Protein 4N1I (pdb70)

Radius of gyration: 17.73 Å; Cα contacts (8 Å, |Δi|>4): 939; chains: 1; bounding box: 46×44×43 Å

Structure (mmCIF, N/CA/C/O backbone):
data_4N1I
#
_entry.id   4N1I
#
_cell.length_a   60.280
_cell.length_b   65.900
_cell.length_c   68.370
_cell.angle_alpha   90.00
_cell.angle_beta   90.00
_cell.angle_gamma   90.00
#
_symmetry.space_group_name_H-M   'P 21 21 21'
#
loop_
_entity.id
_entity.type
_entity.pdbx_description
1 polymer 'alpha-L-arabinofuranosidase UmAbf62A'
2 non-polymer 'CALCIUM ION'
3 non-polymer GLYCEROL
4 non-polymer 2-AMINO-2-HYDROXYMETHYL-PROPANE-1,3-DIOL
5 non-polymer 'PENTAETHYLENE GLYCOL'
6 water water
#
loop_
_atom_site.group_PDB
_atom_site.id
_atom_site.type_symbol
_atom_site.label_atom_id
_atom_site.label_alt_id
_atom_site.label_comp_id
_atom_site.label_asym_id
_atom_site.label_entity_id
_atom_site.label_seq_id
_atom_site.pdbx_PDB_ins_code
_atom_site.Cartn_x
_atom_site.Cartn_y
_atom_site.Cartn_z
_atom_site.occupancy
_atom_site.B_iso_or_equiv
_atom_site.auth_seq_id
_atom_site.auth_comp_id
_atom_site.auth_asym_id
_atom_site.auth_atom_id
_atom_site.pdbx_PDB_model_num
ATOM 1 N N . SER A 1 9 ? 5.814 25.764 0.435 1.00 23.46 9 SER A N 1
ATOM 2 C CA . SER A 1 9 ? 7.177 25.097 0.582 1.00 15.38 9 SER A CA 1
ATOM 3 C C . SER A 1 9 ? 8.231 26.114 0.288 1.00 15.33 9 SER A C 1
ATOM 4 O O . SER A 1 9 ? 8.211 26.927 -0.689 1.00 16.41 9 SER A O 1
ATOM 7 N N . CYS A 1 10 ? 9.320 26.027 1.052 1.00 12.02 10 CYS A N 1
ATOM 8 C CA . CYS A 1 10 ? 10.531 26.810 0.873 1.00 10.69 10 CYS A CA 1
ATOM 9 C C . CYS A 1 10 ? 11.595 26.087 0.058 1.00 8.30 10 CYS A C 1
ATOM 10 O O . CYS A 1 10 ? 12.746 26.499 0.032 1.00 10.13 10 CYS A O 1
ATOM 13 N N . ALA A 1 11 ? 11.260 24.966 -0.609 1.00 8.10 11 ALA A N 1
ATOM 14 C CA . ALA A 1 11 ? 12.248 24.272 -1.389 1.00 7.65 11 ALA A CA 1
ATOM 15 C C . ALA A 1 11 ? 12.991 25.198 -2.290 1.00 7.39 11 ALA A C 1
ATOM 16 O O . ALA A 1 11 ? 12.403 26.126 -2.876 1.00 9.86 11 ALA A O 1
ATOM 18 N N . LEU A 1 12 ? 14.287 24.978 -2.449 1.00 6.60 12 LEU A N 1
ATOM 19 C CA . LEU A 1 12 ? 15.086 25.769 -3.350 1.00 6.92 12 LEU A CA 1
ATOM 20 C C . LEU A 1 12 ? 14.494 25.655 -4.755 1.00 8.22 12 LEU A C 1
ATOM 21 O O . LEU A 1 12 ? 14.032 24.582 -5.190 1.00 10.23 12 LEU A O 1
ATOM 26 N N . PRO A 1 13 ? 14.462 26.767 -5.514 1.00 8.57 13 PRO A N 1
ATOM 27 C CA . PRO A 1 13 ? 13.736 26.825 -6.733 1.00 11.79 13 PRO A CA 1
ATOM 28 C C . PRO A 1 13 ? 14.448 26.211 -7.837 1.00 10.91 13 PRO A C 1
ATOM 29 O O . PRO A 1 13 ? 15.651 26.095 -7.824 1.00 11.18 13 PRO A O 1
ATOM 33 N N A THR A 1 14 ? 13.760 25.791 -8.896 0.50 10.54 14 THR A N 1
ATOM 34 N N B THR A 1 14 ? 13.726 25.891 -8.916 0.50 15.25 14 THR A N 1
ATOM 35 C CA A THR A 1 14 ? 14.471 25.463 -10.151 0.50 12.89 14 THR A CA 1
ATOM 36 C CA B THR A 1 14 ? 14.295 25.432 -10.206 0.50 13.34 14 THR A CA 1
ATOM 37 C C A THR A 1 14 ? 15.113 26.680 -10.832 0.50 10.32 14 THR A C 1
ATOM 38 C C B THR A 1 14 ? 14.975 26.592 -10.949 0.50 13.65 14 THR A C 1
ATOM 39 O O A THR A 1 14 ? 16.255 26.630 -11.276 0.50 13.33 14 THR A O 1
ATOM 40 O O B THR A 1 14 ? 16.061 26.456 -11.439 0.50 23.40 14 THR A O 1
ATOM 47 N N . THR A 1 15 ? 14.415 27.782 -10.863 1.00 10.64 15 THR A N 1
ATOM 48 C CA . THR A 1 15 ? 14.927 28.973 -11.532 1.00 9.38 15 THR A CA 1
ATOM 49 C C . THR A 1 15 ? 15.020 30.023 -10.425 1.00 7.22 15 THR A C 1
ATOM 50 O O . THR A 1 15 ? 13.984 30.341 -9.771 1.00 9.39 15 THR A O 1
ATOM 54 N N . TYR A 1 16 ? 16.192 30.565 -10.237 1.00 6.15 16 TYR A N 1
ATOM 55 C CA . TYR A 1 16 ? 16.398 31.598 -9.247 1.00 5.44 16 TYR A CA 1
ATOM 56 C C . TYR A 1 16 ? 16.079 32.975 -9.808 1.00 5.74 16 TYR A C 1
ATOM 57 O O . TYR A 1 16 ? 16.468 33.301 -10.916 1.00 6.38 16 TYR A O 1
ATOM 66 N N . ARG A 1 17 ? 15.447 33.808 -8.959 1.00 5.64 17 ARG A N 1
ATOM 67 C CA . ARG A 1 17 ? 15.232 35.230 -9.262 1.00 6.21 17 ARG A CA 1
ATOM 68 C C . ARG A 1 17 ? 15.423 35.960 -7.945 1.00 5.05 17 ARG A C 1
ATOM 69 O O . ARG A 1 17 ? 14.904 35.513 -6.928 1.00 5.75 17 ARG A O 1
ATOM 77 N N . TRP A 1 18 ? 16.149 37.085 -8.013 1.00 4.46 18 TRP A N 1
ATOM 78 C CA . TRP A 1 18 ? 16.477 37.860 -6.832 1.00 4.50 18 TRP A CA 1
ATOM 79 C C . TRP A 1 18 ? 16.090 39.331 -7.072 1.00 4.45 18 TRP A C 1
ATOM 80 O O . TRP A 1 18 ? 15.963 39.782 -8.192 1.00 5.51 18 TRP A O 1
ATOM 91 N N . THR A 1 19 ? 15.996 40.064 -5.961 1.00 4.38 19 THR A N 1
ATOM 92 C CA . THR A 1 19 ? 16.141 41.504 -5.962 1.00 5.20 19 THR A CA 1
ATOM 93 C C . THR A 1 19 ? 17.424 41.817 -5.197 1.00 4.50 19 THR A C 1
ATOM 94 O O . THR A 1 19 ? 17.903 41.014 -4.389 1.00 4.94 19 THR A O 1
ATOM 98 N N . SER A 1 20 ? 17.968 43.028 -5.445 1.00 4.80 20 SER A N 1
ATOM 99 C CA . SER A 1 20 ? 19.231 43.422 -4.853 1.00 4.63 20 SER A CA 1
ATOM 100 C C . SER A 1 20 ? 19.120 44.756 -4.139 1.00 4.54 20 SER A C 1
ATOM 101 O O . SER A 1 20 ? 18.479 45.677 -4.629 1.00 5.68 20 SER A O 1
ATOM 104 N N . SER A 1 21 ? 19.917 44.886 -3.068 1.00 4.32 21 SER A N 1
ATOM 105 C CA . SER A 1 21 ? 20.234 46.191 -2.537 1.00 4.29 21 SER A CA 1
ATOM 106 C C . SER A 1 21 ? 21.188 46.959 -3.462 1.00 4.35 21 SER A C 1
ATOM 107 O O . SER A 1 21 ? 21.850 46.388 -4.324 1.00 4.59 21 SER A O 1
ATOM 110 N N . ALA A 1 22 ? 21.281 48.243 -3.173 1.00 4.67 22 ALA A N 1
ATOM 111 C CA . ALA A 1 22 ? 22.373 49.087 -3.596 1.00 4.86 22 ALA A CA 1
ATOM 112 C C . ALA A 1 22 ? 23.646 48.656 -2.849 1.00 4.33 22 ALA A C 1
ATOM 113 O O . ALA A 1 22 ? 23.612 47.863 -1.906 1.00 4.82 22 ALA A O 1
ATOM 115 N N . PRO A 1 23 ? 24.811 49.213 -3.216 1.00 4.70 23 PRO A N 1
ATOM 116 C CA . PRO A 1 23 ? 26.009 48.956 -2.433 1.00 4.69 23 PRO A CA 1
ATOM 117 C C . PRO A 1 23 ? 25.779 49.274 -0.975 1.00 4.23 23 PRO A C 1
ATOM 118 O O . PRO A 1 23 ? 25.198 50.341 -0.636 1.00 5.24 23 PRO A O 1
ATOM 122 N N . LEU A 1 24 ? 26.191 48.405 -0.086 1.00 4.12 24 LEU A N 1
ATOM 123 C CA . LEU A 1 24 ? 25.875 48.511 1.309 1.00 4.39 24 LEU A CA 1
ATOM 124 C C . LEU A 1 24 ? 26.886 49.275 2.152 1.00 4.75 24 LEU A C 1
ATOM 125 O O . LEU A 1 24 ? 26.601 49.653 3.267 1.00 5.31 24 LEU A O 1
ATOM 130 N N . ALA A 1 25 ? 28.090 49.455 1.632 1.00 4.51 25 ALA A N 1
ATOM 131 C CA . ALA A 1 25 ? 29.121 50.232 2.312 1.00 5.00 25 ALA A CA 1
ATOM 132 C C . ALA A 1 25 ? 30.173 50.586 1.291 1.00 4.38 25 ALA A C 1
ATOM 133 O O . ALA A 1 25 ? 30.388 49.915 0.332 1.00 5.76 25 ALA A O 1
ATOM 135 N N . GLN A 1 26 ? 30.848 51.677 1.604 1.00 5.53 26 GLN A N 1
ATOM 136 C CA . GLN A 1 26 ? 32.039 52.148 0.905 1.00 5.69 26 GLN A CA 1
ATOM 137 C C . GLN A 1 26 ? 33.242 51.859 1.800 1.00 5.68 26 GLN A C 1
ATOM 138 O O . GLN A 1 26 ? 33.182 52.009 3.010 1.00 6.55 26 GLN A O 1
ATOM 144 N N A PRO A 1 27 ? 34.391 51.499 1.221 0.50 6.19 27 PRO A N 1
ATOM 145 N N B PRO A 1 27 ? 34.393 51.491 1.223 0.50 6.41 27 PRO A N 1
ATOM 146 C CA A PRO A 1 27 ? 35.605 51.346 2.053 0.50 6.72 27 PRO A CA 1
ATOM 147 C CA B PRO A 1 27 ? 35.590 51.317 2.059 0.50 6.81 27 PRO A CA 1
ATOM 148 C C A PRO A 1 27 ? 35.970 52.659 2.716 0.50 6.22 27 PRO A C 1
ATOM 149 C C B PRO A 1 27 ? 35.980 52.648 2.709 0.50 6.20 27 PRO A C 1
ATOM 150 O O A PRO A 1 27 ? 35.870 53.720 2.119 0.50 7.52 27 PRO A O 1
ATOM 151 O O B PRO A 1 27 ? 35.879 53.709 2.107 0.50 7.60 27 PRO A O 1
ATOM 158 N N . LYS A 1 28 ? 36.449 52.568 3.944 1.00 6.65 28 LYS A N 1
ATOM 159 C CA . LYS A 1 28 ? 36.942 53.768 4.640 1.00 6.48 28 LYS A CA 1
ATOM 160 C C . LYS A 1 28 ? 38.186 54.303 3.918 1.00 6.41 28 LYS A C 1
ATOM 161 O O . LYS A 1 28 ? 38.822 53.644 3.109 1.00 6.02 28 LYS A O 1
ATOM 167 N N A ASP A 1 29 ? 38.499 55.552 4.237 0.50 6.93 29 ASP A N 1
ATOM 168 N N B ASP A 1 29 ? 38.506 55.567 4.251 0.50 6.87 29 ASP A N 1
ATOM 169 C CA A ASP A 1 29 ? 39.613 56.194 3.556 0.50 8.24 29 ASP A CA 1
ATOM 170 C CA B ASP A 1 29 ? 39.703 56.268 3.713 0.50 7.74 29 ASP A CA 1
ATOM 171 C C A ASP A 1 29 ? 40.862 55.355 3.775 0.50 6.83 29 ASP A C 1
ATOM 172 C C B ASP A 1 29 ? 40.877 55.351 3.797 0.50 6.60 29 ASP A C 1
ATOM 173 O O A ASP A 1 29 ? 41.170 54.869 4.853 0.50 7.40 29 ASP A O 1
ATOM 174 O O B ASP A 1 29 ? 41.179 54.837 4.848 0.50 7.33 29 ASP A O 1
ATOM 183 N N . GLY A 1 30 ? 41.583 55.219 2.673 1.00 6.99 30 GLY A N 1
ATOM 184 C CA . GLY A 1 30 ? 42.768 54.428 2.567 1.00 7.18 30 GLY A CA 1
ATOM 185 C C . GLY A 1 30 ? 42.592 53.036 2.011 1.00 5.60 30 GLY A C 1
ATOM 186 O O . GLY A 1 30 ? 43.560 52.376 1.682 1.00 6.67 30 GLY A O 1
ATOM 187 N N . TRP A 1 31 ? 41.323 52.581 1.915 1.00 5.33 31 TRP A N 1
ATOM 188 C CA . TRP A 1 31 ? 41.008 51.292 1.362 1.00 5.63 31 TRP A CA 1
ATOM 189 C C . TRP A 1 31 ? 40.291 51.451 0.027 1.00 5.14 31 TRP A C 1
ATOM 190 O O . TRP A 1 31 ? 39.538 52.404 -0.150 1.00 7.40 31 TRP A O 1
ATOM 201 N N A VAL A 1 32 ? 40.456 50.477 -0.865 0.50 4.63 32 VAL A N 1
ATOM 202 N N B VAL A 1 32 ? 40.542 50.491 -0.857 0.50 5.17 32 VAL A N 1
ATOM 203 C CA A VAL A 1 32 ? 39.806 50.532 -2.213 0.50 5.05 32 VAL A CA 1
ATOM 204 C CA B VAL A 1 32 ? 40.015 50.480 -2.215 0.50 5.59 32 VAL A CA 1
ATOM 205 C C A VAL A 1 32 ? 38.647 49.585 -2.337 0.50 4.25 32 VAL A C 1
ATOM 206 C C B VAL A 1 32 ? 38.751 49.575 -2.344 0.50 4.68 32 VAL A C 1
ATOM 207 O O A VAL A 1 32 ? 37.770 49.833 -3.181 0.50 4.96 32 VAL A O 1
ATOM 208 O O B VAL A 1 32 ? 37.910 49.842 -3.199 0.50 5.54 32 VAL A O 1
ATOM 215 N N . SER A 1 33 ? 38.642 48.505 -1.562 1.00 4.53 33 SER A N 1
ATOM 216 C CA . SER A 1 33 ? 37.584 47.519 -1.721 1.00 4.21 33 SER A CA 1
ATOM 217 C C . SER A 1 33 ? 37.315 46.782 -0.448 1.00 3.94 33 SER A C 1
ATOM 218 O O . SER A 1 33 ? 38.195 46.702 0.451 1.00 4.50 33 SER A O 1
ATOM 221 N N . LEU A 1 34 ? 36.124 46.216 -0.353 1.00 3.67 34 LEU A N 1
ATOM 222 C CA . LEU A 1 34 ? 35.642 45.330 0.698 1.00 3.54 34 LEU A CA 1
ATOM 223 C C . LEU A 1 34 ? 35.162 44.056 -0.063 1.00 3.45 34 LEU A C 1
ATOM 224 O O . LEU A 1 34 ? 34.393 44.190 -1.030 1.00 3.92 34 LEU A O 1
ATOM 229 N N . LYS A 1 35 ? 35.601 42.874 0.397 1.00 3.47 35 LYS A N 1
ATOM 230 C CA . LYS A 1 35 ? 35.517 41.676 -0.415 1.00 3.19 35 LYS A CA 1
ATOM 231 C C . LYS A 1 35 ? 35.273 40.440 0.406 1.00 3.02 35 LYS A C 1
ATOM 232 O O . LYS A 1 35 ? 35.574 40.352 1.599 1.00 3.26 35 LYS A O 1
ATOM 238 N N . ASP A 1 36 ? 34.831 39.359 -0.284 1.00 2.88 36 ASP A N 1
ATOM 239 C CA . ASP A 1 36 ? 35.032 38.005 0.230 1.00 2.83 36 ASP A CA 1
ATOM 240 C C . ASP A 1 36 ? 34.332 37.783 1.564 1.00 2.81 36 ASP A C 1
ATOM 241 O O . ASP A 1 36 ? 34.838 37.092 2.460 1.00 3.34 36 ASP A O 1
ATOM 246 N N . PHE A 1 37 ? 33.094 38.309 1.690 1.00 2.83 37 PHE A N 1
ATOM 247 C CA . PHE A 1 37 ? 32.467 38.404 2.984 1.00 2.97 37 PHE A CA 1
ATOM 248 C C . PHE A 1 37 ? 32.166 37.062 3.625 1.00 2.74 37 PHE A C 1
ATOM 249 O O . PHE A 1 37 ? 31.803 36.084 2.927 1.00 2.98 37 PHE A O 1
ATOM 257 N N . THR A 1 38 ? 32.206 37.035 4.934 1.00 2.70 38 THR A N 1
ATOM 258 C CA . THR A 1 38 ? 31.647 35.948 5.771 1.00 2.64 38 THR A CA 1
ATOM 259 C C . THR A 1 38 ? 30.790 36.594 6.823 1.00 2.62 38 THR A C 1
ATOM 260 O O . THR A 1 38 ? 31.195 37.582 7.458 1.00 3.97 38 THR A O 1
ATOM 264 N N . HIS A 1 39 ? 29.573 36.087 7.026 1.00 2.90 39 HIS A N 1
ATOM 265 C CA . HIS A 1 39 ? 28.616 36.684 7.944 1.00 3.02 39 HIS A CA 1
ATOM 266 C C . HIS A 1 39 ? 28.123 35.652 8.940 1.00 2.93 39 HIS A C 1
ATOM 267 O O . HIS A 1 39 ? 27.818 34.513 8.582 1.00 3.11 39 HIS A O 1
ATOM 274 N N . VAL A 1 40 ? 27.949 36.090 10.187 1.00 3.46 40 VAL A N 1
ATOM 275 C CA . VAL A 1 40 ? 27.189 35.302 11.149 1.00 3.71 40 VAL A CA 1
ATOM 276 C C . VAL A 1 40 ? 26.201 36.233 11.856 1.00 3.97 40 VAL A C 1
ATOM 277 O O . VAL A 1 40 ? 26.503 37.386 12.137 1.00 4.11 40 VAL A O 1
ATOM 281 N N . PRO A 1 41 ? 25.057 35.672 12.261 1.00 4.61 41 PRO A N 1
ATOM 282 C CA . PRO A 1 41 ? 24.203 36.380 13.229 1.00 4.91 41 PRO A CA 1
ATOM 283 C C . PRO A 1 41 ? 24.877 36.304 14.580 1.00 5.22 41 PRO A C 1
ATOM 284 O O . PRO A 1 41 ? 25.375 35.243 14.991 1.00 7.49 41 PRO A O 1
ATOM 288 N N . TYR A 1 42 ? 24.882 37.390 15.315 1.00 5.56 42 TYR A N 1
ATOM 289 C CA . TYR A 1 42 ? 25.542 37.482 16.601 1.00 5.81 42 TYR A CA 1
ATOM 290 C C . TYR A 1 42 ? 24.733 38.405 17.509 1.00 7.10 42 TYR A C 1
ATOM 291 O O . TYR A 1 42 ? 24.667 39.589 17.295 1.00 7.01 42 TYR A O 1
ATOM 300 N N . ASN A 1 43 ? 24.129 37.834 18.564 1.00 8.37 43 ASN A N 1
ATOM 301 C CA . ASN A 1 43 ? 23.368 38.678 19.585 1.00 9.59 4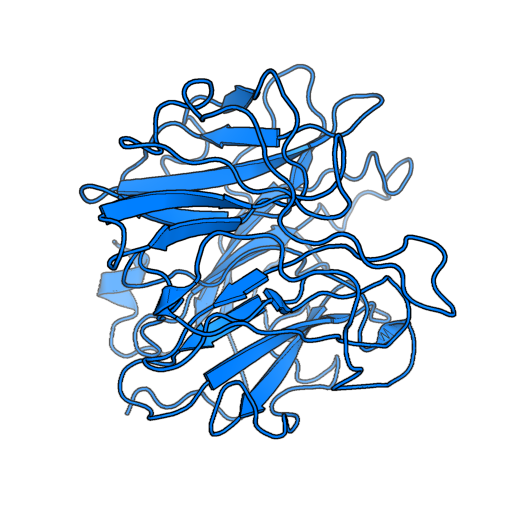3 ASN A CA 1
ATOM 302 C C . ASN A 1 43 ? 22.367 39.636 18.885 1.00 9.60 43 ASN A C 1
ATOM 303 O O . ASN A 1 43 ? 22.311 40.827 19.180 1.00 10.61 43 ASN A O 1
ATOM 308 N N . GLY A 1 44 ? 21.700 39.050 17.896 1.00 8.89 44 GLY A N 1
ATOM 309 C CA . GLY A 1 44 ? 20.642 39.813 17.163 1.00 8.85 44 GLY A CA 1
ATOM 310 C C . GLY A 1 44 ? 21.132 40.735 16.081 1.00 7.78 44 GLY A C 1
ATOM 311 O O . GLY A 1 44 ? 20.337 41.463 15.482 1.00 10.42 44 GLY A O 1
ATOM 312 N N . GLN A 1 45 ? 22.433 40.725 15.831 1.00 5.80 45 GLN A N 1
ATOM 313 C CA . GLN A 1 45 ? 23.085 41.656 14.937 1.00 5.24 45 GLN A CA 1
ATOM 314 C C . GLN A 1 45 ? 23.787 40.897 13.812 1.00 4.36 45 GLN A C 1
ATOM 315 O O . GLN A 1 45 ? 23.993 39.719 13.861 1.00 8.27 45 GLN A O 1
ATOM 321 N N . HIS A 1 46 ? 24.168 41.634 12.786 1.00 4.26 46 HIS A N 1
ATOM 322 C CA . HIS A 1 46 ? 25.010 41.138 11.687 1.00 3.78 46 HIS A CA 1
ATOM 323 C C . HIS A 1 46 ? 26.473 41.332 12.056 1.00 3.71 46 HIS A C 1
ATOM 324 O O . HIS A 1 46 ? 26.889 42.472 12.329 1.00 4.56 46 HIS A O 1
ATOM 331 N N . LEU A 1 47 ? 27.246 40.241 12.058 1.00 3.74 47 LEU A N 1
ATOM 332 C CA . LEU A 1 47 ? 28.688 40.281 12.245 1.00 3.57 47 LEU A CA 1
ATOM 333 C C . LEU A 1 47 ? 29.350 39.832 10.927 1.00 3.16 47 LEU A C 1
ATOM 334 O O . LEU A 1 47 ? 29.204 38.678 10.526 1.00 4.05 47 LEU A O 1
ATOM 339 N N . VAL A 1 48 ? 30.052 40.758 10.305 1.00 3.37 48 VAL A N 1
ATOM 340 C CA . VAL A 1 48 ? 30.659 40.528 8.989 1.00 3.15 48 VAL A CA 1
ATOM 341 C C . VAL A 1 48 ? 32.166 40.729 9.082 1.00 2.94 48 VAL A C 1
ATOM 342 O O . VAL A 1 48 ? 32.635 41.817 9.475 1.00 3.87 48 VAL A O 1
ATOM 346 N N . TYR A 1 49 ? 32.905 39.708 8.677 1.00 3.22 49 TYR A N 1
ATOM 347 C CA . TYR A 1 49 ? 34.345 39.807 8.418 1.00 3.41 49 TYR A CA 1
ATOM 348 C C . TYR A 1 49 ? 34.527 39.789 6.886 1.00 3.09 49 TYR A C 1
ATOM 349 O O . TYR A 1 49 ? 33.692 39.256 6.134 1.00 3.40 49 TYR A O 1
ATOM 358 N N . ALA A 1 50 ? 35.642 40.320 6.432 1.00 3.45 50 ALA A N 1
ATOM 359 C CA . ALA A 1 50 ? 35.875 40.464 4.996 1.00 3.27 50 ALA A CA 1
ATOM 360 C C . ALA A 1 50 ? 37.353 40.580 4.713 1.00 3.42 50 ALA A C 1
ATOM 361 O O . ALA A 1 50 ? 38.129 40.996 5.568 1.00 4.38 50 ALA A O 1
ATOM 363 N N . SER A 1 51 ? 37.730 40.270 3.467 1.00 3.39 51 SER A N 1
ATOM 364 C CA . SER A 1 51 ? 38.966 40.797 2.952 1.00 3.51 51 SER A CA 1
ATOM 365 C C . SER A 1 51 ? 38.785 42.295 2.669 1.00 3.35 51 SER A C 1
ATOM 366 O O . SER A 1 51 ? 37.694 42.772 2.405 1.00 3.96 51 SER A O 1
ATOM 369 N N . TYR A 1 52 ? 39.906 43.017 2.654 1.00 4.32 52 TYR A N 1
ATOM 370 C CA . TYR A 1 52 ? 39.917 44.341 2.032 1.00 3.83 52 TYR A CA 1
ATOM 371 C C . TYR A 1 52 ? 41.136 44.435 1.171 1.00 4.10 52 TYR A C 1
ATOM 372 O O . TYR A 1 52 ? 42.095 43.650 1.303 1.00 4.61 52 TYR A O 1
ATOM 381 N N . HIS A 1 53 ? 41.161 45.396 0.268 1.00 4.51 53 HIS A N 1
ATOM 382 C CA . HIS A 1 53 ? 42.383 45.744 -0.446 1.00 4.71 53 HIS A CA 1
ATOM 383 C C . HIS A 1 53 ? 42.595 47.245 -0.264 1.00 4.53 53 HIS A C 1
ATOM 384 O O . HIS A 1 53 ? 41.654 48.024 -0.304 1.00 5.13 53 HIS A O 1
ATOM 391 N N . ASP A 1 54 ? 43.846 47.628 -0.058 1.00 5.09 54 ASP A N 1
ATOM 392 C CA . ASP A 1 54 ? 44.212 49.049 -0.014 1.00 5.73 54 ASP A CA 1
ATOM 393 C C . ASP A 1 54 ? 44.858 49.416 -1.349 1.00 6.34 54 ASP A C 1
ATOM 394 O O . ASP A 1 54 ? 44.455 48.864 -2.357 1.00 7.50 54 ASP A O 1
ATOM 399 N N . SER A 1 55 ? 45.773 50.369 -1.413 1.00 6.80 55 SER A N 1
ATOM 400 C CA A SER A 1 55 ? 46.402 50.705 -2.694 0.50 8.19 55 SER A CA 1
ATOM 401 C CA B SER A 1 55 ? 46.348 50.623 -2.738 0.50 7.58 55 SER A CA 1
ATOM 402 C C . SER A 1 55 ? 47.312 49.568 -3.174 1.00 7.68 55 SER A C 1
ATOM 403 O O . SER A 1 55 ? 47.619 49.511 -4.375 1.00 9.56 55 SER A O 1
ATOM 408 N N . THR A 1 56 ? 47.805 48.722 -2.276 1.00 5.90 56 THR A N 1
ATOM 409 C CA . THR A 1 56 ? 48.884 47.804 -2.642 1.00 6.51 56 THR A CA 1
ATOM 410 C C . THR A 1 56 ? 48.731 46.375 -2.152 1.00 6.51 56 THR A C 1
ATOM 411 O O . THR A 1 56 ? 49.471 45.510 -2.675 1.00 7.84 56 THR A O 1
ATOM 415 N N A LYS A 1 57 ? 47.865 46.060 -1.212 0.50 6.11 57 LYS A N 1
ATOM 416 N N B LYS A 1 57 ? 47.865 46.061 -1.212 0.50 6.13 57 LYS A N 1
ATOM 417 C CA A LYS A 1 57 ? 47.842 44.728 -0.637 0.50 6.86 57 LYS A CA 1
ATOM 418 C CA B LYS A 1 57 ? 47.834 44.729 -0.642 0.50 6.92 57 LYS A CA 1
ATOM 419 C C A LYS A 1 57 ? 46.438 44.378 -0.171 0.50 5.25 57 LYS A C 1
ATOM 420 C C B LYS A 1 57 ? 46.435 44.354 -0.176 0.50 5.18 57 LYS A C 1
ATOM 421 O O A LYS A 1 57 ? 45.577 45.209 0.059 0.50 5.44 57 LYS A O 1
ATOM 422 O O B LYS A 1 57 ? 45.576 45.207 0.061 0.50 5.44 57 LYS A O 1
ATOM 433 N N A TYR A 1 58 ? 46.269 43.121 0.098 0.50 5.39 58 TYR A N 1
ATOM 434 N N B TYR A 1 58 ? 46.259 43.010 -0.009 0.50 4.46 58 TYR A N 1
ATOM 435 C CA A TYR A 1 58 ? 45.058 42.640 0.805 0.50 5.48 58 TYR A CA 1
ATOM 436 C CA B TYR A 1 58 ? 45.120 42.442 0.703 0.50 4.19 58 TYR A CA 1
ATOM 437 C C A TYR A 1 58 ? 45.298 42.591 2.293 0.50 5.85 58 TYR A C 1
ATOM 438 C C B TYR A 1 58 ? 45.347 42.428 2.221 0.50 5.18 58 TYR A C 1
ATOM 439 O O A TYR A 1 58 ? 46.362 42.355 2.780 0.50 9.18 58 TYR A O 1
ATOM 440 O O B TYR A 1 58 ? 46.480 42.181 2.690 0.50 7.91 58 TYR A O 1
ATOM 457 N N . GLY A 1 59 ? 44.262 42.698 2.973 1.00 4.69 59 GLY A N 1
ATOM 458 C CA . GLY A 1 59 ? 44.194 42.418 4.420 1.00 4.77 59 GLY A CA 1
ATOM 459 C C . GLY A 1 59 ? 42.828 41.874 4.739 1.00 4.23 59 GLY A C 1
ATOM 460 O O . GLY A 1 59 ? 42.067 41.478 3.829 1.00 4.34 59 GLY A O 1
ATOM 461 N N . SER A 1 60 ? 42.503 41.846 6.030 1.00 4.29 60 SER A N 1
ATOM 462 C CA . SER A 1 60 ? 41.150 41.499 6.448 1.00 4.18 60 SER A CA 1
ATOM 463 C C . SER A 1 60 ? 40.689 42.469 7.530 1.00 3.97 60 SER A C 1
ATOM 464 O O . SER A 1 60 ? 41.468 43.211 8.140 1.00 4.65 60 SER A O 1
ATOM 467 N N . MET A 1 61 ? 39.378 42.458 7.741 1.00 3.88 61 MET A N 1
ATOM 468 C CA . MET A 1 61 ? 38.702 43.444 8.570 1.00 3.65 61 MET A CA 1
ATOM 469 C C . MET A 1 61 ? 37.390 42.866 9.081 1.00 3.68 61 MET A C 1
ATOM 470 O O . MET A 1 61 ? 36.918 41.828 8.596 1.00 3.60 61 MET A O 1
ATOM 475 N N . ALA A 1 62 ? 36.808 43.547 10.042 1.00 3.96 62 ALA A N 1
ATOM 476 C CA . ALA A 1 62 ? 35.398 43.348 10.386 1.00 4.13 62 ALA A CA 1
ATOM 477 C C . ALA A 1 62 ? 34.696 44.669 10.505 1.00 4.00 62 ALA A C 1
ATOM 478 O O . ALA A 1 62 ? 35.305 45.727 10.781 1.00 5.03 62 ALA A O 1
ATOM 480 N N . PHE A 1 63 ? 33.381 44.625 10.356 1.00 3.92 63 PHE A N 1
ATOM 481 C CA . PHE A 1 63 ? 32.486 45.734 10.598 1.00 4.58 63 PHE A CA 1
ATOM 482 C C . PHE A 1 63 ? 31.982 45.633 12.029 1.00 4.61 63 PHE A C 1
ATOM 483 O O . PHE A 1 63 ? 31.735 44.538 12.552 1.00 5.73 63 PHE A O 1
ATOM 491 N N . SER A 1 64 ? 31.742 46.768 12.697 1.00 4.83 64 SER A N 1
ATOM 492 C CA . SER A 1 64 ? 31.086 46.728 13.990 1.00 4.73 64 SER A CA 1
ATOM 493 C C . SER A 1 64 ? 29.749 46.021 13.859 1.00 4.82 64 SER A C 1
ATOM 494 O O . SER A 1 64 ? 29.054 46.153 12.836 1.00 5.76 64 SER A O 1
ATOM 497 N N . PRO A 1 65 ? 29.320 45.266 14.861 1.00 4.53 65 PRO A N 1
ATOM 498 C CA . PRO A 1 65 ? 28.016 44.643 14.742 1.00 5.48 65 PRO A CA 1
ATOM 499 C C . PRO A 1 65 ? 26.920 45.632 14.468 1.00 5.26 65 PRO A C 1
ATOM 500 O O . PRO A 1 65 ? 26.893 46.735 15.050 1.00 6.94 65 PRO A O 1
ATOM 504 N N . PHE A 1 66 ? 26.002 45.272 13.564 1.00 4.58 66 PHE A N 1
ATOM 505 C CA . PHE A 1 66 ? 24.973 46.203 13.126 1.00 4.76 66 PHE A CA 1
ATOM 506 C C . PHE A 1 66 ? 23.657 45.499 13.015 1.00 4.31 66 PHE A C 1
ATOM 507 O O . PHE A 1 66 ? 23.579 44.372 12.518 1.00 4.97 66 PHE A O 1
ATOM 515 N N A LYS A 1 67 ? 22.555 46.136 13.432 0.50 5.12 67 LYS A N 1
ATOM 516 N N B LYS A 1 67 ? 22.558 46.142 13.439 0.50 5.07 67 LYS A N 1
ATOM 517 C CA A LYS A 1 67 ? 21.268 45.457 13.436 0.50 5.15 67 LYS A CA 1
ATOM 518 C CA B LYS A 1 67 ? 21.280 45.438 13.431 0.50 4.94 67 LYS A CA 1
ATOM 519 C C A LYS A 1 67 ? 20.668 45.302 12.059 0.50 4.77 67 LYS A C 1
ATOM 520 C C B LYS A 1 67 ? 20.671 45.295 12.056 0.50 4.74 67 LYS A C 1
ATOM 521 O O A LYS A 1 67 ? 20.144 44.235 11.720 0.50 6.26 67 LYS A O 1
ATOM 522 O O B LYS A 1 67 ? 20.134 44.226 11.719 0.50 6.16 67 LYS A O 1
ATOM 533 N N . HIS A 1 68 ? 20.686 46.362 11.270 1.00 5.30 68 HIS A N 1
ATOM 534 C CA . HIS A 1 68 ? 19.983 46.397 10.002 1.00 6.24 68 HIS A CA 1
ATOM 535 C C . HIS A 1 68 ? 20.949 46.621 8.863 1.00 6.36 68 HIS A C 1
ATOM 536 O O . HIS A 1 68 ? 21.952 47.298 9.007 1.00 7.00 68 HIS A O 1
ATOM 543 N N . TRP A 1 69 ? 20.650 46.090 7.686 1.00 5.95 69 TRP A N 1
ATOM 544 C CA . TRP A 1 69 ? 21.522 46.248 6.555 1.00 5.84 69 TRP A CA 1
ATOM 545 C C . TRP A 1 69 ? 21.756 47.700 6.198 1.00 5.54 69 TRP A C 1
ATOM 546 O O . TRP A 1 69 ? 22.827 48.043 5.732 1.00 6.39 69 TRP A O 1
ATOM 557 N N . ALA A 1 70 ? 20.788 48.569 6.412 1.00 6.22 70 ALA A N 1
ATOM 558 C CA . ALA A 1 70 ? 20.969 50.007 6.198 1.00 8.11 70 ALA A CA 1
ATOM 559 C C . ALA A 1 70 ? 22.122 50.602 7.003 1.00 7.83 70 ALA A C 1
ATOM 560 O O . ALA A 1 70 ? 22.667 51.638 6.625 1.00 12.30 70 ALA A O 1
ATOM 562 N N . ASP A 1 71 ? 22.451 49.977 8.127 1.00 7.25 71 ASP A N 1
ATOM 563 C CA A ASP A 1 71 ? 23.428 50.309 9.167 0.50 5.83 71 ASP A CA 1
ATOM 564 C CA B ASP A 1 71 ? 23.540 50.664 8.815 0.50 8.41 71 ASP A CA 1
ATOM 565 C C . ASP A 1 71 ? 24.863 49.991 8.647 1.00 5.92 71 ASP A C 1
ATOM 566 O O . ASP A 1 71 ? 25.838 50.464 9.243 1.00 5.87 71 ASP A O 1
ATOM 575 N N . MET A 1 72 ? 24.985 49.083 7.695 1.00 5.45 72 MET A N 1
ATOM 576 C CA . MET A 1 72 ? 26.298 48.636 7.305 1.00 4.80 72 MET A CA 1
ATOM 577 C C . MET A 1 72 ? 27.135 49.782 6.777 1.00 4.61 72 MET A C 1
ATOM 578 O O . MET A 1 72 ? 28.381 49.789 6.976 1.00 5.73 72 MET A O 1
ATOM 583 N N . ALA A 1 73 ? 26.513 50.786 6.170 1.00 5.37 73 ALA A N 1
ATOM 584 C CA . ALA A 1 73 ? 27.284 51.840 5.515 1.00 6.60 73 ALA A CA 1
ATOM 585 C C . ALA A 1 73 ? 28.019 52.712 6.500 1.00 5.48 73 ALA A C 1
ATOM 586 O O . ALA A 1 73 ? 28.999 53.354 6.123 1.00 8.24 73 ALA A O 1
ATOM 588 N N . THR A 1 74 ? 27.565 52.764 7.767 1.00 4.81 74 THR A N 1
ATOM 589 C CA . THR A 1 74 ? 28.215 53.588 8.761 1.00 5.55 74 THR A CA 1
ATOM 590 C C . THR A 1 74 ? 28.882 52.738 9.840 1.00 5.23 74 THR A C 1
ATOM 591 O O . THR A 1 74 ? 29.538 53.303 10.749 1.00 6.07 74 THR A O 1
ATOM 595 N N . ALA A 1 75 ? 28.773 51.416 9.810 1.00 5.17 75 ALA A N 1
ATOM 596 C CA . ALA A 1 75 ? 29.460 50.546 10.799 1.00 5.49 75 ALA A CA 1
ATOM 597 C C . ALA A 1 75 ? 30.952 50.811 10.732 1.00 6.03 75 ALA A C 1
ATOM 598 O O . ALA A 1 75 ? 31.534 51.094 9.653 1.00 8.44 75 ALA A O 1
ATOM 600 N N A THR A 1 76 ? 31.607 50.756 11.876 0.50 5.61 76 THR A N 1
ATOM 601 N N B THR A 1 76 ? 31.617 50.770 11.880 0.50 5.86 76 THR A N 1
ATOM 602 C CA A THR A 1 76 ? 33.007 50.993 11.906 0.50 5.92 76 THR A CA 1
ATOM 603 C CA B THR A 1 76 ? 33.031 51.014 11.892 0.50 6.76 76 THR A CA 1
ATOM 604 C C A THR A 1 76 ? 33.786 49.847 11.241 0.50 5.48 76 THR A C 1
ATOM 605 C C B THR A 1 76 ? 33.764 49.865 11.209 0.50 5.80 76 THR A C 1
ATOM 606 O O A THR A 1 76 ? 33.425 48.687 11.426 0.50 7.95 76 THR A O 1
ATOM 607 O O B THR A 1 76 ? 33.389 48.711 11.405 0.50 8.02 76 THR A O 1
ATOM 614 N N . GLN A 1 77 ? 34.798 50.178 10.471 1.00 5.09 77 GLN A N 1
ATOM 615 C CA . GLN A 1 77 ? 35.614 49.204 9.735 1.00 5.02 77 GLN A CA 1
ATOM 616 C C . GLN A 1 77 ? 36.929 49.129 10.434 1.00 5.43 77 GLN A C 1
ATOM 617 O O . GLN A 1 77 ? 37.709 50.094 10.466 1.00 7.03 77 GLN A O 1
ATOM 623 N N . THR A 1 78 ? 37.254 47.961 10.995 1.00 5.68 78 THR A N 1
ATOM 624 C CA . THR A 1 78 ? 38.491 47.740 11.751 1.00 6.08 78 THR A CA 1
ATOM 625 C C . THR A 1 78 ? 39.336 46.709 11.054 1.00 5.68 78 THR A C 1
ATOM 626 O O . THR A 1 78 ? 38.921 45.576 10.903 1.00 5.47 78 THR A O 1
ATOM 630 N N . GLY A 1 79 ? 40.540 47.084 10.706 1.00 6.22 79 GLY A N 1
ATOM 631 C CA . GLY A 1 79 ? 41.475 46.168 10.100 1.00 6.20 79 GLY A CA 1
ATOM 632 C C . GLY A 1 79 ? 42.070 45.218 11.152 1.00 6.14 79 GLY A C 1
ATOM 633 O O . GLY A 1 79 ? 42.331 45.578 12.278 1.00 6.89 79 GLY A O 1
ATOM 634 N N . MET A 1 80 ? 42.304 43.972 10.717 1.00 6.00 80 MET A N 1
ATOM 635 C CA . MET A 1 80 ? 43.034 43.015 11.494 1.00 6.04 80 MET A CA 1
ATOM 636 C C . MET A 1 80 ? 44.522 43.276 11.358 1.00 6.67 80 MET A C 1
ATOM 637 O O . MET A 1 80 ? 45.052 43.422 10.263 1.00 8.78 80 MET A O 1
ATOM 642 N N . THR A 1 81 ? 45.265 43.242 12.484 1.00 6.69 81 THR A N 1
ATOM 643 C CA . THR A 1 81 ? 46.703 43.429 12.426 1.00 7.97 81 THR A CA 1
ATOM 644 C C . THR A 1 81 ? 47.414 42.254 11.783 1.00 9.61 81 THR A C 1
ATOM 645 O O . THR A 1 81 ? 48.473 42.454 11.173 1.00 16.50 81 THR A O 1
ATOM 649 N N . GLN A 1 82 ? 46.843 41.076 11.874 1.00 9.29 82 GLN A N 1
ATOM 650 C CA A GLN A 1 82 ? 47.321 39.885 11.213 0.50 10.73 82 GLN A CA 1
ATOM 651 C CA B GLN A 1 82 ? 47.448 39.915 11.197 0.50 11.05 82 GLN A CA 1
ATOM 652 C C . GLN A 1 82 ? 46.373 39.454 10.146 1.00 9.93 82 GLN A C 1
ATOM 653 O O . GLN A 1 82 ? 45.251 39.006 10.521 1.00 13.93 82 GLN A O 1
ATOM 664 N N . ALA A 1 83 ? 46.736 39.607 8.880 1.00 9.19 83 ALA A N 1
ATOM 665 C CA . ALA A 1 83 ? 45.783 39.394 7.822 1.00 8.70 83 ALA A CA 1
ATOM 666 C C . ALA A 1 83 ? 45.205 37.968 7.830 1.00 8.05 83 ALA A C 1
ATOM 667 O O . ALA A 1 83 ? 45.954 36.996 7.980 1.00 12.28 83 ALA A O 1
ATOM 669 N N . ALA A 1 84 ? 43.910 37.890 7.589 1.00 5.81 84 ALA A N 1
ATOM 670 C CA . ALA A 1 84 ? 43.170 36.653 7.482 1.00 5.66 84 ALA A CA 1
ATOM 671 C C . ALA A 1 84 ? 42.311 36.740 6.207 1.00 4.78 84 ALA A C 1
ATOM 672 O O . ALA A 1 84 ? 41.081 36.837 6.236 1.00 5.06 84 ALA A O 1
ATOM 674 N N . VAL A 1 85 ? 42.999 36.692 5.051 1.00 5.03 85 VAL A N 1
ATOM 675 C CA . VAL A 1 85 ? 42.391 36.918 3.765 1.00 4.75 85 VAL A CA 1
ATOM 676 C C . VAL A 1 85 ? 41.353 35.801 3.470 1.00 4.17 85 VAL A C 1
ATOM 677 O O . VAL A 1 85 ? 41.600 34.622 3.744 1.00 4.20 85 VAL A O 1
ATOM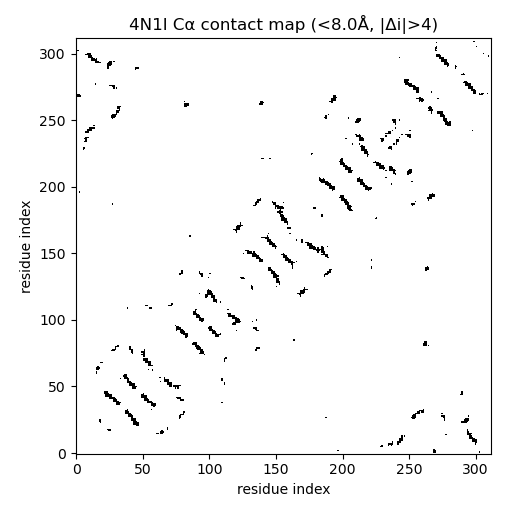 681 N N . ALA A 1 86 ? 40.237 36.229 2.865 1.00 3.60 86 ALA A N 1
ATOM 682 C CA . ALA A 1 86 ? 39.147 35.349 2.433 1.00 3.64 86 ALA A CA 1
ATOM 683 C C . ALA A 1 86 ? 38.686 34.499 3.618 1.00 3.25 86 ALA A C 1
ATOM 684 O O . ALA A 1 86 ? 38.711 33.261 3.603 1.00 3.26 86 ALA A O 1
ATOM 686 N N . PRO A 1 87 ? 38.188 35.174 4.672 1.00 3.29 87 PRO A N 1
ATOM 687 C CA . PRO A 1 87 ? 37.904 34.490 5.937 1.00 3.29 87 PRO A CA 1
ATOM 688 C C . PRO A 1 87 ? 36.596 33.710 5.927 1.00 2.99 87 PRO A C 1
ATOM 689 O O . PRO A 1 87 ? 35.659 33.995 5.203 1.00 3.36 87 PRO A O 1
ATOM 693 N N . THR A 1 88 ? 36.522 32.778 6.888 1.00 3.27 88 THR A N 1
ATOM 694 C CA . THR A 1 88 ? 35.303 32.048 7.219 1.00 3.15 88 THR A CA 1
ATOM 695 C C . THR A 1 88 ? 35.137 32.122 8.731 1.00 3.08 88 THR A C 1
ATOM 696 O O . THR A 1 88 ? 36.059 31.725 9.456 1.00 3.93 88 THR A O 1
ATOM 700 N N . VAL A 1 89 ? 33.989 32.604 9.217 1.00 2.95 89 VAL A N 1
ATOM 701 C CA . VAL A 1 89 ? 33.738 32.673 10.656 1.00 3.46 89 VAL A CA 1
ATOM 702 C C . VAL A 1 89 ? 32.563 31.770 11.000 1.00 3.20 89 VAL A C 1
ATOM 703 O O . VAL A 1 89 ? 31.523 31.769 10.318 1.00 3.50 89 VAL A O 1
ATOM 707 N N . PHE A 1 90 ? 32.708 30.991 12.069 1.00 3.66 90 PHE A N 1
ATOM 708 C CA . PHE A 1 90 ? 31.635 30.155 12.596 1.00 3.63 90 PHE A CA 1
ATOM 709 C C . PHE A 1 90 ? 31.935 29.815 14.064 1.00 3.61 90 PHE A C 1
ATOM 710 O O . PHE A 1 90 ? 33.069 29.962 14.537 1.00 4.80 90 PHE A O 1
ATOM 718 N N . TYR A 1 91 ? 30.921 29.309 14.726 1.00 3.78 91 TYR A N 1
ATOM 719 C CA . TYR A 1 91 ? 31.027 28.799 16.094 1.00 4.13 91 TYR A CA 1
ATOM 720 C C . TYR A 1 91 ? 31.059 27.252 16.014 1.00 3.62 91 TYR A C 1
ATOM 721 O O . TYR A 1 91 ? 30.213 26.665 15.395 1.00 4.66 91 TYR A O 1
ATOM 730 N N . PHE A 1 92 ? 32.051 26.633 16.658 1.00 4.15 92 PHE A N 1
ATOM 731 C CA . PHE A 1 92 ? 32.168 25.176 16.652 1.00 4.15 92 PHE A CA 1
ATOM 732 C C . PHE A 1 92 ? 31.620 24.648 17.973 1.00 4.44 92 PHE A C 1
ATOM 733 O O . PHE A 1 92 ? 32.309 24.662 18.994 1.00 5.31 92 PHE A O 1
ATOM 741 N N A THR A 1 93 ? 30.357 24.226 17.953 0.50 4.66 93 THR A N 1
ATOM 742 N N B THR A 1 93 ? 30.355 24.221 17.952 0.50 4.88 93 THR A N 1
ATOM 743 C CA A THR A 1 93 ? 29.669 23.863 19.180 0.50 4.97 93 THR A CA 1
ATOM 744 C CA B THR A 1 93 ? 29.673 23.886 19.191 0.50 5.86 93 THR A CA 1
ATOM 745 C C A THR A 1 93 ? 30.397 22.808 19.991 0.50 5.56 93 THR A C 1
ATOM 746 C C B THR A 1 93 ? 30.402 22.817 19.995 0.50 5.81 93 THR A C 1
ATOM 747 O O A THR A 1 93 ? 30.478 22.955 21.216 0.50 6.57 93 THR A O 1
ATOM 748 O O B THR A 1 93 ? 30.492 22.971 21.219 0.50 6.96 93 THR A O 1
ATOM 755 N N . PRO A 1 94 ? 31.010 21.777 19.408 1.00 5.56 94 PRO A N 1
ATOM 756 C CA . PRO A 1 94 ? 31.664 20.757 20.248 1.00 5.56 94 PRO A CA 1
ATOM 757 C C . PRO A 1 94 ? 32.915 21.234 20.957 1.00 5.32 94 PRO A C 1
ATOM 758 O O . PRO A 1 94 ? 33.463 20.431 21.752 1.00 5.76 94 PRO A O 1
ATOM 762 N N . LYS A 1 95 ? 33.406 22.436 20.709 1.00 5.19 95 LYS A N 1
ATOM 763 C CA . LYS A 1 95 ? 34.459 23.059 21.492 1.00 5.08 95 LYS A CA 1
ATOM 764 C C . LYS A 1 95 ? 34.010 24.334 22.191 1.00 6.07 95 LYS A C 1
ATOM 765 O O . LYS A 1 95 ? 34.802 24.946 22.882 1.00 6.74 95 LYS A O 1
ATOM 771 N N . LYS A 1 96 ? 32.750 24.749 21.990 1.00 6.30 96 LYS A N 1
ATOM 772 C CA . LYS A 1 96 ? 32.235 25.994 22.550 1.00 7.75 96 LYS A CA 1
ATOM 773 C C . LYS A 1 96 ? 33.208 27.139 22.289 1.00 6.98 96 LYS A C 1
ATOM 774 O O . LYS A 1 96 ? 33.500 27.978 23.155 1.00 9.05 96 LYS A O 1
ATOM 780 N N . LEU A 1 97 ? 33.659 27.267 21.032 1.00 6.08 97 LEU A N 1
ATOM 781 C CA . LEU A 1 97 ? 34.612 28.288 20.625 1.00 6.16 97 LEU A CA 1
ATOM 782 C C . LEU A 1 97 ? 34.283 28.765 19.220 1.00 4.63 97 LEU A C 1
ATOM 783 O O . LEU A 1 97 ? 33.857 27.995 18.379 1.00 5.28 97 LEU A O 1
ATOM 788 N N . TRP A 1 98 ? 34.560 30.044 18.998 1.00 4.81 98 TRP A N 1
ATOM 789 C CA . TRP A 1 98 ? 34.490 30.644 17.680 1.00 4.63 98 TRP A CA 1
ATOM 790 C C . TRP A 1 98 ? 35.805 30.412 16.934 1.00 4.41 98 TRP A C 1
ATOM 791 O O . TRP A 1 98 ? 36.893 30.399 17.498 1.00 5.01 98 TRP A O 1
ATOM 802 N N . PHE A 1 99 ? 35.660 30.262 15.599 1.00 4.57 99 PHE A N 1
ATOM 803 C CA . PHE A 1 99 ? 36.751 30.030 14.670 1.00 4.42 99 PHE A CA 1
ATOM 804 C C . PHE A 1 99 ? 36.735 31.063 13.544 1.00 3.77 99 PHE A C 1
ATOM 805 O O . PHE A 1 99 ? 35.676 31.428 13.023 1.00 4.58 99 PHE A O 1
ATOM 813 N N . LEU A 1 100 ? 37.943 31.437 13.165 1.00 3.94 100 LEU A N 1
ATOM 814 C CA . LEU A 1 100 ? 38.157 32.293 11.979 1.00 4.00 100 LEU A CA 1
ATOM 815 C C . LEU A 1 100 ? 39.237 31.516 11.160 1.00 3.87 100 LEU A C 1
ATOM 816 O O . LEU A 1 100 ? 40.380 31.357 11.605 1.00 4.78 100 LEU A O 1
ATOM 821 N N . VAL A 1 101 ? 38.822 31.055 10.004 1.00 3.86 101 VAL A N 1
ATOM 822 C CA . VAL A 1 101 ? 39.662 30.313 9.078 1.00 3.67 101 VAL A CA 1
ATOM 823 C C . VAL A 1 101 ? 40.021 31.248 7.922 1.00 3.88 101 VAL A C 1
ATOM 824 O O . VAL A 1 101 ? 39.171 32.022 7.477 1.00 4.25 101 VAL A O 1
ATOM 828 N N . SER A 1 102 ? 41.242 31.157 7.429 1.00 3.84 102 SER A N 1
ATOM 829 C CA . SER A 1 102 ? 41.664 32.062 6.360 1.00 4.32 102 SER A CA 1
ATOM 830 C C . SER A 1 102 ? 42.833 31.439 5.628 1.00 4.20 102 SER A C 1
ATOM 831 O O . SER A 1 102 ? 43.290 30.348 5.983 1.00 4.95 102 SER A O 1
ATOM 834 N N . GLN A 1 103 ? 43.301 32.142 4.594 1.00 4.59 103 GLN A N 1
ATOM 835 C CA . GLN A 1 103 ? 44.411 31.668 3.788 1.00 5.17 103 GLN A CA 1
ATOM 836 C C . GLN A 1 103 ? 45.633 32.503 3.990 1.00 6.28 103 GLN A C 1
ATOM 837 O O . GLN A 1 103 ? 45.530 33.711 4.324 1.00 6.49 103 GLN A O 1
ATOM 843 N N . TRP A 1 104 ? 46.742 31.811 3.854 1.00 8.56 104 TRP A N 1
ATOM 844 C CA . TRP A 1 104 ? 48.062 32.414 3.747 1.00 8.98 104 TRP A CA 1
ATOM 845 C C . TRP A 1 104 ? 48.625 32.839 5.075 1.00 9.34 104 TRP A C 1
ATOM 846 O O . TRP A 1 104 ? 48.007 32.706 6.120 1.00 13.06 104 TRP A O 1
ATOM 857 N N . GLY A 1 105 ? 49.910 33.173 5.081 1.00 13.70 105 GLY A N 1
ATOM 858 C CA . GLY A 1 105 ? 50.650 33.538 6.256 1.00 17.49 105 GLY A CA 1
ATOM 859 C C . GLY A 1 105 ? 51.433 32.283 6.634 1.00 19.60 105 GLY A C 1
ATOM 860 O O . GLY A 1 105 ? 52.294 31.727 5.884 1.00 24.08 105 GLY A O 1
ATOM 861 N N . SER A 1 106 ? 51.037 31.741 7.758 1.00 14.42 106 SER A N 1
ATOM 862 C CA . SER A 1 106 ? 51.872 30.711 8.301 1.00 16.76 106 SER A CA 1
ATOM 863 C C . SER A 1 106 ? 51.566 29.315 7.707 1.00 13.89 106 SER A C 1
ATOM 864 O O . SER A 1 106 ? 52.394 28.392 7.872 1.00 20.47 106 SER A O 1
ATOM 867 N N . ALA A 1 107 ? 50.459 29.137 7.036 1.00 9.90 107 ALA A N 1
ATOM 868 C CA . ALA A 1 107 ? 50.110 27.871 6.406 1.00 8.89 107 ALA A CA 1
ATOM 869 C C . ALA A 1 107 ? 49.143 28.210 5.266 1.00 7.14 107 ALA A C 1
ATOM 870 O O . ALA A 1 107 ? 48.501 29.226 5.281 1.00 8.01 107 ALA A O 1
ATOM 872 N N . PRO A 1 108 ? 48.969 27.266 4.351 1.00 6.29 108 PRO A N 1
ATOM 873 C CA . PRO A 1 108 ? 48.008 27.439 3.238 1.00 6.09 108 PRO A CA 1
ATOM 874 C C . PRO A 1 108 ? 46.609 27.914 3.777 1.00 4.95 108 PRO A C 1
ATOM 875 O O . PRO A 1 108 ? 46.076 28.896 3.296 1.00 5.40 108 PRO A O 1
ATOM 879 N N . PHE A 1 109 ? 46.063 27.172 4.711 1.00 4.66 109 PHE A N 1
ATOM 880 C CA . PHE A 1 109 ? 44.902 27.691 5.473 1.00 4.00 109 PHE A CA 1
ATOM 881 C C . PHE A 1 109 ? 45.273 27.575 6.951 1.00 4.16 109 PHE A C 1
ATOM 882 O O . PHE A 1 109 ? 45.927 26.619 7.374 1.00 4.59 109 PHE A O 1
ATOM 890 N N . THR A 1 110 ? 44.838 28.552 7.726 1.00 4.65 110 THR A N 1
ATOM 891 C CA . THR A 1 110 ? 45.028 28.609 9.168 1.00 4.68 110 THR A CA 1
ATOM 892 C C . THR A 1 110 ? 43.698 28.719 9.879 1.00 4.33 110 THR A C 1
ATOM 893 O O . THR A 1 110 ? 42.700 29.154 9.303 1.00 5.07 110 THR A O 1
ATOM 897 N N . TYR A 1 111 ? 43.705 28.430 11.179 1.00 4.80 111 TYR A N 1
ATOM 898 C CA . TYR A 1 111 ? 42.585 28.718 12.047 1.00 5.02 111 TYR A CA 1
ATOM 899 C C . TYR A 1 111 ? 43.043 29.523 13.253 1.00 4.64 111 TYR A C 1
ATOM 900 O O . TYR A 1 111 ? 44.195 29.366 13.723 1.00 5.44 111 TYR A O 1
ATOM 909 N N A ARG A 1 112 ? 42.147 30.352 13.744 0.50 4.77 112 ARG A N 1
ATOM 910 N N B ARG A 1 112 ? 42.174 30.350 13.756 0.50 4.65 112 ARG A N 1
ATOM 911 C CA A ARG A 1 112 ? 42.332 31.051 15.004 0.50 5.46 112 ARG A CA 1
ATOM 912 C CA B ARG A 1 112 ? 42.304 31.114 14.986 0.50 4.96 112 ARG A CA 1
ATOM 913 C C A ARG A 1 112 ? 41.019 30.943 15.772 0.50 4.87 112 ARG A C 1
ATOM 914 C C B ARG A 1 112 ? 41.008 30.918 15.765 0.50 4.58 112 ARG A C 1
ATOM 915 O O A ARG A 1 112 ? 39.924 30.731 15.175 0.50 5.01 112 ARG A O 1
ATOM 916 O O B ARG A 1 112 ? 39.946 30.734 15.172 0.50 5.01 112 ARG A O 1
ATOM 931 N N . THR A 1 113 ? 41.069 31.095 17.074 1.00 5.11 113 THR A N 1
ATOM 932 C CA . THR A 1 113 ? 39.923 30.907 17.909 1.00 4.99 113 THR A CA 1
ATOM 933 C C . THR A 1 113 ? 39.676 32.096 18.841 1.00 4.59 113 THR A C 1
ATOM 934 O O . THR A 1 113 ? 40.558 32.908 19.092 1.00 5.34 113 THR A O 1
ATOM 938 N N A SER A 1 114 ? 38.469 32.145 19.372 0.50 4.88 114 SER A N 1
ATOM 939 N N B SER A 1 114 ? 38.447 32.194 19.324 0.50 5.08 114 SER A N 1
ATOM 940 C CA A SER A 1 114 ? 38.040 33.224 20.241 0.50 4.87 114 SER A CA 1
ATOM 941 C CA B SER A 1 114 ? 38.085 33.216 20.296 0.50 5.80 114 SER A CA 1
ATOM 942 C C A SER A 1 114 ? 36.805 32.825 21.028 0.50 4.81 114 SER A C 1
ATOM 943 C C B SER A 1 114 ? 36.812 32.823 21.034 0.50 5.11 114 SER A C 1
ATOM 944 O O A SER A 1 114 ? 35.974 32.110 20.498 0.50 5.78 114 SER A O 1
ATOM 945 O O B SER A 1 114 ? 35.981 32.082 20.505 0.50 5.93 114 SER A O 1
ATOM 950 N N . THR A 1 115 ? 36.631 33.428 22.191 1.00 5.74 115 THR A N 1
ATOM 951 C CA . THR A 1 115 ? 35.379 33.388 22.923 1.00 6.81 115 THR A CA 1
ATOM 952 C C . THR A 1 115 ? 34.431 34.480 22.561 1.00 6.70 115 THR A C 1
ATOM 953 O O . THR A 1 115 ? 33.262 34.468 22.960 1.00 9.89 115 THR A O 1
ATOM 957 N N . ASP A 1 116 ? 34.881 35.488 21.817 1.00 7.04 116 ASP A N 1
ATOM 958 C CA . ASP A 1 116 ? 34.042 36.622 21.424 1.00 7.96 116 ASP A CA 1
ATOM 959 C C . ASP A 1 116 ? 34.530 37.068 20.044 1.00 7.20 116 ASP A C 1
ATOM 960 O O . ASP A 1 116 ? 35.579 37.722 19.934 1.00 8.19 116 ASP A O 1
ATOM 965 N N . PRO A 1 117 ? 33.804 36.683 19.002 1.00 7.06 117 PRO A N 1
ATOM 966 C CA . PRO A 1 117 ? 34.230 36.940 17.624 1.00 7.93 117 PRO A CA 1
ATOM 967 C C . PRO A 1 117 ? 34.129 38.339 17.218 1.00 7.85 117 PRO A C 1
ATOM 968 O O . PRO A 1 117 ? 34.563 38.696 16.109 1.00 9.14 117 PRO A O 1
ATOM 972 N N . THR A 1 118 ? 33.593 39.209 18.015 1.00 8.19 118 THR A N 1
ATOM 973 C CA . THR A 1 118 ? 33.565 40.606 17.744 1.00 10.24 118 THR A CA 1
ATOM 974 C C . THR A 1 118 ? 34.870 41.345 18.205 1.00 11.45 118 THR A C 1
ATOM 975 O O . THR A 1 118 ? 34.981 42.559 17.923 1.00 14.41 118 THR A O 1
ATOM 979 N N . LYS A 1 119 ? 35.799 40.667 18.864 1.00 8.62 119 LYS A N 1
ATOM 980 C CA . LYS A 1 119 ? 37.122 41.261 19.189 1.00 8.77 119 LYS A CA 1
ATOM 981 C C . LYS A 1 119 ? 37.938 41.045 17.959 1.00 6.87 119 LYS A C 1
ATOM 982 O O . LYS A 1 119 ? 38.554 40.009 17.755 1.00 7.19 119 LYS A O 1
ATOM 988 N N . VAL A 1 120 ? 37.983 42.073 17.078 1.00 6.37 120 VAL A N 1
ATOM 989 C CA . VAL A 1 120 ? 38.592 41.958 15.788 1.00 5.61 120 VAL A CA 1
ATOM 990 C C . VAL A 1 120 ? 40.038 41.547 15.849 1.00 5.52 120 VAL A C 1
ATOM 991 O O . VAL A 1 120 ? 40.528 40.798 15.014 1.00 6.62 120 VAL A O 1
ATOM 995 N N . ASN A 1 121 ? 40.733 42.063 16.864 1.00 5.89 121 ASN A N 1
ATOM 996 C CA . ASN A 1 121 ? 42.150 41.800 17.107 1.00 6.49 121 ASN A CA 1
ATOM 997 C C . ASN A 1 121 ? 42.354 40.990 18.377 1.00 7.14 121 ASN A C 1
ATOM 998 O O . ASN A 1 121 ? 43.424 41.049 19.010 1.00 9.78 121 ASN A O 1
ATOM 1003 N N . GLY A 1 122 ? 41.361 40.183 18.769 1.00 6.66 122 GLY A N 1
ATOM 1004 C CA . GLY A 1 122 ? 41.421 39.336 19.933 1.00 8.18 122 GLY A CA 1
ATOM 1005 C C . GLY A 1 122 ? 41.488 37.847 19.672 1.00 6.39 122 GLY A C 1
ATOM 1006 O O . GLY A 1 122 ? 41.273 37.065 20.563 1.00 9.70 122 GLY A O 1
ATOM 1007 N N . TRP A 1 123 ? 41.801 37.459 18.451 1.00 5.23 123 TRP A N 1
ATOM 1008 C CA . TRP A 1 123 ? 41.862 36.065 18.074 1.00 5.03 123 TRP A CA 1
ATOM 1009 C C . TRP A 1 123 ? 43.201 35.457 18.554 1.00 5.21 123 TRP A C 1
ATOM 1010 O O . TRP A 1 123 ? 44.236 36.123 18.687 1.00 5.79 123 TRP A O 1
ATOM 1021 N N . SER A 1 124 ? 43.187 34.124 18.714 1.00 5.23 124 SER A N 1
ATOM 1022 C CA . SER A 1 124 ? 44.391 33.405 19.075 1.00 5.54 124 SER A CA 1
ATOM 1023 C C . SER A 1 124 ? 45.416 33.478 17.949 1.00 5.52 124 SER A C 1
ATOM 1024 O O . SER A 1 124 ? 45.125 33.816 16.804 1.00 6.07 124 SER A O 1
ATOM 1027 N N . ALA A 1 125 ? 46.642 33.100 18.291 1.00 6.86 125 ALA A N 1
ATOM 1028 C CA . ALA A 1 125 ? 47.658 32.970 17.266 1.00 6.84 125 ALA A CA 1
ATOM 1029 C C . ALA A 1 125 ? 47.262 31.897 16.276 1.00 6.54 125 ALA A C 1
ATOM 1030 O O . ALA A 1 125 ? 46.706 30.859 16.669 1.00 9.40 125 ALA A O 1
ATOM 1032 N N . PRO A 1 126 ? 47.431 32.108 15.001 1.00 6.63 126 PRO A N 1
ATOM 1033 C CA A PRO A 1 126 ? 46.978 31.133 14.016 0.50 6.71 126 PRO A CA 1
ATOM 1034 C CA B PRO A 1 126 ? 47.042 31.116 13.949 0.50 5.74 126 PRO A CA 1
ATOM 1035 C C . PRO A 1 126 ? 47.757 29.836 14.099 1.00 6.92 126 PRO A C 1
ATOM 1036 O O . PRO A 1 126 ? 48.972 29.839 14.367 1.00 10.17 126 PRO A O 1
ATOM 1043 N N . GLN A 1 127 ? 47.064 28.747 13.808 1.00 6.14 127 GLN A N 1
ATOM 1044 C CA . GLN A 1 127 ? 47.648 27.404 13.715 1.00 5.81 127 GLN A CA 1
ATOM 1045 C C . GLN A 1 127 ? 47.298 26.832 12.340 1.00 5.54 127 GLN A C 1
ATOM 1046 O O . GLN A 1 127 ? 46.286 27.185 11.744 1.00 5.22 127 GLN A O 1
ATOM 1052 N N . PRO A 1 128 ? 48.096 25.887 11.858 1.00 5.66 128 PRO A N 1
ATOM 1053 C CA A PRO A 1 128 ? 47.777 25.310 10.549 0.50 5.23 128 PRO A CA 1
ATOM 1054 C CA B PRO A 1 128 ? 47.792 25.305 10.533 0.50 5.87 128 PRO A CA 1
ATOM 1055 C C . PRO A 1 128 ? 46.496 24.518 10.549 1.00 5.18 128 PRO A C 1
ATOM 1056 O O . PRO A 1 128 ? 46.273 23.656 11.408 1.00 6.13 128 PRO A O 1
ATOM 1063 N N . LEU A 1 129 ? 45.661 24.822 9.532 1.00 4.38 129 LEU A N 1
ATOM 1064 C CA A LEU A 1 129 ? 44.448 24.055 9.289 0.50 4.39 129 LEU A CA 1
ATOM 1065 C CA B LEU A 1 129 ? 44.439 24.066 9.287 0.50 4.78 129 LEU A CA 1
ATOM 1066 C C . LEU A 1 129 ? 44.579 23.151 8.078 1.00 4.11 129 LEU A C 1
ATOM 1067 O O . LEU A 1 129 ? 43.927 22.129 7.968 1.00 4.55 129 LEU A O 1
ATOM 1076 N N . PHE A 1 130 ? 45.416 23.537 7.100 1.00 4.22 130 PHE A N 1
ATOM 1077 C CA . PHE A 1 130 ? 45.652 22.743 5.939 1.00 4.09 130 PHE A CA 1
ATOM 1078 C C . PHE A 1 130 ? 47.039 23.090 5.434 1.00 4.29 130 PHE A C 1
ATOM 1079 O O . PHE A 1 130 ? 47.369 24.275 5.341 1.00 5.27 130 PHE A O 1
ATOM 1087 N N . THR A 1 131 ? 47.813 22.074 5.059 1.00 4.35 131 THR A N 1
ATOM 1088 C CA . THR A 1 131 ? 49.175 22.262 4.590 1.00 5.11 131 THR A CA 1
ATOM 1089 C C . THR A 1 131 ? 49.374 21.580 3.238 1.00 5.10 131 THR A C 1
ATOM 1090 O O . THR A 1 131 ? 50.524 21.232 2.898 1.00 7.20 131 THR A O 1
ATOM 1094 N N . GLY A 1 132 ? 48.331 21.458 2.425 1.00 4.85 132 GLY A N 1
ATOM 1095 C CA . GLY A 1 132 ? 48.497 20.862 1.134 1.00 4.52 132 GLY A CA 1
ATOM 1096 C C . GLY A 1 132 ? 48.740 21.858 -0.017 1.00 4.35 132 GLY A C 1
ATOM 1097 O O . GLY A 1 132 ? 48.575 23.056 0.117 1.00 5.36 132 GLY A O 1
ATOM 1098 N N . LYS A 1 133 ? 49.132 21.241 -1.122 1.00 4.73 133 LYS A N 1
ATOM 1099 C CA . LYS A 1 133 ? 49.264 21.859 -2.436 1.00 4.94 133 LYS A CA 1
ATOM 1100 C C . LYS A 1 133 ? 48.453 21.054 -3.450 1.00 4.87 133 LYS A C 1
ATOM 1101 O O . LYS A 1 133 ? 48.087 19.910 -3.192 1.00 6.05 133 LYS A O 1
ATOM 1107 N N . VAL A 1 134 ? 48.102 21.667 -4.590 1.00 5.39 134 VAL A N 1
ATOM 1108 C CA . VAL A 1 134 ? 47.378 20.983 -5.663 1.00 5.62 134 VAL A CA 1
ATOM 1109 C C . VAL A 1 134 ? 48.100 21.258 -7.008 1.00 6.78 134 VAL A C 1
ATOM 1110 O O . VAL A 1 134 ? 48.774 22.208 -7.171 1.00 12.50 134 VAL A O 1
ATOM 1114 N N . ALA A 1 135 ? 47.849 20.404 -7.965 1.00 10.42 135 ALA A N 1
ATOM 1115 C CA . ALA A 1 135 ? 48.415 20.493 -9.300 1.00 11.02 135 ALA A CA 1
ATOM 1116 C C . ALA A 1 135 ? 47.681 21.447 -10.179 1.00 7.70 135 ALA A C 1
ATOM 1117 O O . ALA A 1 135 ? 46.489 21.708 -10.001 1.00 9.26 135 ALA A O 1
ATOM 1119 N N . ASP A 1 136 ? 48.366 21.916 -11.202 1.00 7.65 136 ASP A N 1
ATOM 1120 C CA . ASP A 1 136 ? 47.749 22.616 -12.285 1.00 6.93 136 ASP A CA 1
ATOM 1121 C C . ASP A 1 136 ? 47.003 23.875 -11.777 1.00 6.43 136 ASP A C 1
ATOM 1122 O O . ASP A 1 136 ? 45.909 24.184 -12.201 1.00 7.66 136 ASP A O 1
ATOM 1127 N N . SER A 1 137 ? 47.635 24.595 -10.880 1.00 6.43 137 SER A N 1
ATOM 1128 C CA . SER A 1 137 ? 47.108 25.812 -10.318 1.00 5.79 137 SER A CA 1
ATOM 1129 C C . SER A 1 137 ? 48.192 26.877 -10.178 1.00 6.79 137 SER A C 1
ATOM 1130 O O . SER A 1 137 ? 49.211 26.615 -9.550 1.00 9.60 137 SER A O 1
ATOM 1133 N N . GLY A 1 138 ? 47.916 28.066 -10.668 1.00 7.00 138 GLY A N 1
ATOM 1134 C CA . GLY A 1 138 ? 48.852 29.130 -10.488 1.00 8.36 138 GLY A CA 1
ATOM 1135 C C . GLY A 1 138 ? 48.753 29.820 -9.156 1.00 7.69 138 GLY A C 1
ATOM 1136 O O . GLY A 1 138 ? 49.581 30.669 -8.867 1.00 11.29 138 GLY A O 1
ATOM 1137 N N . THR A 1 139 ? 47.715 29.586 -8.377 1.00 5.98 139 THR A N 1
ATOM 1138 C CA . THR A 1 139 ? 47.503 30.206 -7.050 1.00 6.29 139 THR A CA 1
ATOM 1139 C C . THR A 1 139 ? 47.719 29.265 -5.939 1.00 5.71 139 THR A C 1
ATOM 1140 O O . THR A 1 139 ? 48.022 29.719 -4.831 1.00 7.13 139 THR A O 1
ATOM 1144 N N . GLY A 1 140 ? 47.543 27.983 -6.132 1.00 5.21 140 GLY A N 1
ATOM 1145 C CA . GLY A 1 140 ? 47.419 27.042 -5.026 1.00 5.35 140 GLY A CA 1
ATOM 1146 C C . GLY A 1 140 ? 46.021 27.151 -4.372 1.00 4.39 140 GLY A C 1
ATOM 1147 O O . GLY A 1 140 ? 45.130 27.865 -4.865 1.00 4.31 140 GLY A O 1
ATOM 1148 N N . PRO A 1 141 ? 45.810 26.393 -3.315 1.00 4.60 141 PRO A N 1
ATOM 1149 C CA . PRO A 1 141 ? 44.520 26.395 -2.614 1.00 4.12 141 PRO A CA 1
ATOM 1150 C C . PRO A 1 141 ? 44.121 27.792 -2.178 1.00 3.88 141 PRO A C 1
ATOM 1151 O O . PRO A 1 141 ? 44.926 28.511 -1.545 1.00 4.61 141 PRO A O 1
ATOM 1155 N N . ILE A 1 142 ? 42.867 28.153 -2.448 1.00 3.32 142 ILE A N 1
ATOM 1156 C CA . ILE A 1 142 ? 42.332 29.444 -2.059 1.00 3.38 142 ILE A CA 1
ATOM 1157 C C . ILE A 1 142 ? 40.848 29.245 -1.677 1.00 3.14 142 ILE A C 1
ATOM 1158 O O . ILE A 1 142 ? 40.215 28.252 -1.995 1.00 3.07 142 ILE A O 1
ATOM 1163 N N . ASP A 1 143 ? 40.337 30.272 -0.983 1.00 3.12 143 ASP A N 1
ATOM 1164 C CA . ASP A 1 143 ? 38.901 30.430 -0.812 1.00 2.98 143 ASP A CA 1
ATOM 1165 C C . ASP A 1 143 ? 38.265 29.218 -0.144 1.00 2.84 143 ASP A C 1
ATOM 1166 O O . ASP A 1 143 ? 37.230 28.688 -0.569 1.00 3.21 143 ASP A O 1
ATOM 1171 N N . GLN A 1 144 ? 38.843 28.808 0.987 1.00 3.09 144 GLN A N 1
ATOM 1172 C CA . GLN A 1 144 ? 38.251 27.702 1.735 1.00 2.78 144 GLN A CA 1
ATOM 1173 C C . GLN A 1 144 ? 36.853 28.032 2.230 1.00 2.93 144 GLN A C 1
ATOM 1174 O O . GLN A 1 144 ? 36.499 29.203 2.491 1.00 3.01 144 GLN A O 1
ATOM 1180 N N . THR A 1 145 ? 36.115 26.979 2.527 1.00 2.87 145 THR A N 1
ATOM 1181 C CA . THR A 1 145 ? 35.072 26.992 3.530 1.00 2.78 145 THR A CA 1
ATOM 1182 C C . THR A 1 145 ? 35.225 25.751 4.381 1.00 2.74 145 THR A C 1
ATOM 1183 O O . THR A 1 145 ? 35.915 24.789 4.010 1.00 3.16 145 THR A O 1
ATOM 1187 N N . VAL A 1 146 ? 34.561 25.752 5.546 1.00 3.51 146 VAL A N 1
ATOM 1188 C CA . VAL A 1 146 ? 34.567 24.660 6.503 1.00 3.24 146 VAL A CA 1
ATOM 1189 C C . VAL A 1 146 ? 33.144 24.397 6.883 1.00 3.16 146 VAL A C 1
ATOM 1190 O O . VAL A 1 146 ? 32.375 25.342 7.119 1.00 4.46 146 VAL A O 1
ATOM 1194 N N . ILE A 1 147 ? 32.744 23.128 6.974 1.00 3.56 147 ILE A N 1
ATOM 1195 C CA . ILE A 1 147 ? 31.387 22.770 7.301 1.00 3.51 147 ILE A CA 1
ATOM 1196 C C . ILE A 1 147 ? 31.417 21.358 7.902 1.00 3.72 147 ILE A C 1
ATOM 1197 O O . ILE A 1 147 ? 32.217 20.534 7.501 1.00 4.93 147 ILE A O 1
ATOM 1202 N N . ALA A 1 148 ? 30.532 21.109 8.864 1.00 3.94 148 ALA A N 1
ATOM 1203 C CA . ALA A 1 148 ? 30.453 19.798 9.519 1.00 4.04 148 ALA A CA 1
ATOM 1204 C C . ALA A 1 148 ? 29.071 19.211 9.417 1.00 4.34 148 ALA A C 1
ATOM 1205 O O . ALA A 1 148 ? 28.062 19.925 9.317 1.00 4.95 148 ALA A O 1
ATOM 1207 N N . ASP A 1 149 ? 29.039 17.896 9.533 1.00 4.83 149 ASP A N 1
ATOM 1208 C CA . ASP A 1 149 ? 27.825 17.148 9.854 1.00 5.02 149 ASP A CA 1
ATOM 1209 C C . ASP A 1 149 ? 28.037 16.543 11.239 1.00 5.49 149 ASP A C 1
ATOM 1210 O O . ASP A 1 149 ? 28.891 16.992 11.983 1.00 6.50 149 ASP A O 1
ATOM 1215 N N . ASP A 1 150 ? 27.265 15.526 11.626 1.00 6.97 150 ASP A N 1
ATOM 1216 C CA . ASP A 1 150 ? 27.414 14.965 12.945 1.00 7.19 150 ASP A CA 1
ATOM 1217 C C . ASP A 1 150 ? 28.654 14.139 13.070 1.00 7.45 150 ASP A C 1
ATOM 1218 O O . ASP A 1 150 ? 29.051 13.816 14.225 1.00 10.36 150 ASP A O 1
ATOM 1223 N N . ARG A 1 151 ? 29.260 13.706 11.934 1.00 6.78 151 ARG A N 1
ATOM 1224 C CA . ARG A 1 151 ? 30.338 12.761 11.925 1.00 6.87 151 ARG A CA 1
ATOM 1225 C C . ARG A 1 151 ? 31.700 13.369 11.681 1.00 5.46 151 ARG A C 1
ATOM 1226 O O . ARG A 1 151 ? 32.710 12.884 12.254 1.00 6.09 151 ARG A O 1
ATOM 1234 N N . LYS A 1 152 ? 31.802 14.316 10.763 1.00 5.23 152 LYS A N 1
ATOM 1235 C CA . LYS A 1 152 ? 33.045 14.813 10.263 1.00 4.57 152 LYS A CA 1
ATOM 1236 C C . LYS A 1 152 ? 32.967 16.345 10.070 1.00 4.17 152 LYS A C 1
ATOM 1237 O O . LYS A 1 152 ? 31.901 16.896 9.844 1.00 5.04 152 LYS A O 1
ATOM 1243 N N . VAL A 1 153 ? 34.158 16.961 10.123 1.00 3.99 153 VAL A N 1
ATOM 1244 C CA . VAL A 1 153 ? 34.358 18.331 9.641 1.00 3.83 153 VAL A CA 1
ATOM 1245 C C . VAL A 1 153 ? 35.018 18.236 8.287 1.00 3.35 153 VAL A C 1
ATOM 124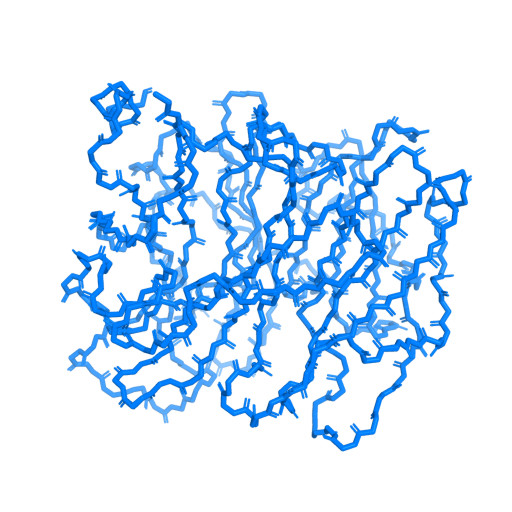6 O O . VAL A 1 153 ? 35.969 17.459 8.094 1.00 3.83 153 VAL A O 1
ATOM 1250 N N A TYR A 1 154 ? 34.571 19.071 7.356 0.50 3.67 154 TYR A N 1
ATOM 1251 N N B TYR A 1 154 ? 34.533 19.015 7.325 0.50 3.86 154 TYR A N 1
ATOM 1252 C CA A TYR A 1 154 ? 35.042 19.087 5.981 0.50 3.73 154 TYR A CA 1
ATOM 1253 C CA B TYR A 1 154 ? 35.058 19.060 5.969 0.50 3.65 154 TYR A CA 1
ATOM 1254 C C A TYR A 1 154 ? 35.638 20.455 5.664 0.50 3.30 154 TYR A C 1
ATOM 1255 C C B TYR A 1 154 ? 35.668 20.429 5.703 0.50 3.61 154 TYR A C 1
ATOM 1256 O O A TYR A 1 154 ? 35.151 21.501 6.114 0.50 3.78 154 TYR A O 1
ATOM 1257 O O B TYR A 1 154 ? 35.232 21.451 6.237 0.50 4.31 154 TYR A O 1
ATOM 1274 N N . LEU A 1 155 ? 36.681 20.413 4.818 1.00 3.22 155 LEU A N 1
ATOM 1275 C CA . LEU A 1 155 ? 37.283 21.593 4.226 1.00 3.73 155 LEU A CA 1
ATOM 1276 C C . LEU A 1 155 ? 37.095 21.477 2.750 1.00 3.50 155 LEU A C 1
ATOM 1277 O O . LEU A 1 155 ? 37.514 20.464 2.151 1.00 4.44 155 LEU A O 1
ATOM 1282 N N . PHE A 1 156 ? 36.485 22.496 2.146 1.00 3.07 156 PHE A N 1
ATOM 1283 C CA . PHE A 1 156 ? 36.359 22.584 0.673 1.00 2.85 156 PHE A CA 1
ATOM 1284 C C . PHE A 1 156 ? 37.157 23.786 0.229 1.00 2.92 156 PHE A C 1
ATOM 1285 O O . PHE A 1 156 ? 37.182 24.816 0.920 1.00 3.49 156 PHE A O 1
ATOM 1293 N N . PHE A 1 157 ? 37.770 23.706 -0.946 1.00 2.88 157 PHE A N 1
ATOM 1294 C CA . PHE A 1 157 ? 38.501 24.849 -1.483 1.00 2.92 157 PHE A CA 1
ATOM 1295 C C . PHE A 1 157 ? 38.579 24.743 -3.011 1.00 2.88 157 PHE A C 1
ATOM 1296 O O . PHE A 1 157 ? 38.194 23.750 -3.607 1.00 3.24 157 PHE A O 1
ATOM 1304 N N . VAL A 1 158 ? 39.074 25.825 -3.589 1.00 2.82 158 VAL A N 1
ATOM 1305 C CA . VAL A 1 158 ? 39.247 25.948 -5.044 1.00 3.07 158 VAL A CA 1
ATOM 1306 C C . VAL A 1 158 ? 40.661 26.443 -5.313 1.00 3.16 158 VAL A C 1
ATOM 1307 O O . VAL A 1 158 ? 41.485 26.532 -4.381 1.00 3.39 158 VAL A O 1
ATOM 1311 N N . ALA A 1 159 ? 41.000 26.716 -6.574 1.00 3.68 159 ALA A N 1
ATOM 1312 C CA . ALA A 1 159 ? 42.394 26.932 -6.940 1.00 3.43 159 ALA A CA 1
ATOM 1313 C C . ALA A 1 159 ? 42.526 27.658 -8.256 1.00 3.61 159 ALA A C 1
ATOM 1314 O O . ALA A 1 159 ? 43.542 27.529 -8.940 1.00 4.23 159 ALA A O 1
ATOM 1316 N N . ASP A 1 160 ? 41.525 28.452 -8.641 1.00 3.74 160 ASP A N 1
ATOM 1317 C CA . ASP A 1 160 ? 41.587 29.208 -9.893 1.00 3.89 160 ASP A CA 1
ATOM 1318 C C . ASP A 1 160 ? 41.886 28.239 -11.066 1.00 4.31 160 ASP A C 1
ATOM 1319 O O . ASP A 1 160 ? 42.595 28.634 -12.006 1.00 5.04 160 ASP A O 1
ATOM 1324 N N . ASN A 1 161 ? 41.330 27.050 -11.056 1.00 4.21 161 ASN A N 1
ATOM 1325 C CA . ASN A 1 161 ? 41.779 26.024 -12.002 1.00 4.81 161 ASN A CA 1
ATOM 1326 C C . ASN A 1 161 ? 40.723 25.058 -12.489 1.00 4.40 161 ASN A C 1
ATOM 1327 O O . ASN A 1 161 ? 41.066 24.045 -13.091 1.00 5.96 161 ASN A O 1
ATOM 1332 N N . GLY A 1 162 ? 39.462 25.344 -12.240 1.00 4.28 162 GLY A N 1
ATOM 1333 C CA . GLY A 1 162 ? 38.400 24.472 -12.717 1.00 4.02 162 GLY A CA 1
ATOM 1334 C C . GLY A 1 162 ? 38.106 23.316 -11.834 1.00 4.24 162 GLY A C 1
ATOM 1335 O O . GLY A 1 162 ? 37.249 22.482 -12.204 1.00 4.84 162 GLY A O 1
ATOM 1336 N N A LYS A 1 163 ? 38.711 23.230 -10.652 0.50 4.17 163 LYS A N 1
ATOM 1337 N N B LYS A 1 163 ? 38.712 23.230 -10.652 0.50 4.18 163 LYS A N 1
ATOM 133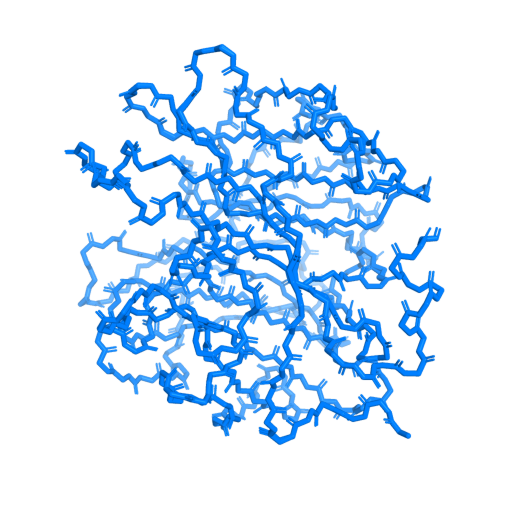8 C CA A LYS A 1 163 ? 38.501 22.114 -9.758 0.50 4.40 163 LYS A CA 1
ATOM 1339 C CA B LYS A 1 163 ? 38.500 22.114 -9.758 0.50 4.39 163 LYS A CA 1
ATOM 1340 C C . LYS A 1 163 ? 38.051 22.601 -8.362 1.00 3.60 163 LYS A C 1
ATOM 1341 O O . LYS A 1 163 ? 38.473 23.654 -7.889 1.00 4.25 163 LYS A O 1
ATOM 1352 N N . VAL A 1 164 ? 37.191 21.803 -7.754 1.00 3.56 164 VAL A N 1
ATOM 1353 C CA . VAL A 1 164 ? 36.792 21.935 -6.363 1.00 3.05 164 VAL A CA 1
ATOM 1354 C C . VAL A 1 164 ? 37.395 20.740 -5.602 1.00 3.24 164 VAL A C 1
ATOM 1355 O O . VAL A 1 164 ? 37.300 19.608 -6.115 1.00 4.15 164 VAL A O 1
ATOM 1359 N N . TYR A 1 165 ? 37.991 21.010 -4.452 1.00 3.14 165 TYR A N 1
ATOM 1360 C CA . TYR A 1 165 ? 38.701 20.035 -3.647 1.00 3.34 165 TYR A CA 1
ATOM 1361 C C . TYR A 1 165 ? 38.037 19.880 -2.290 1.00 3.31 165 TYR A C 1
ATOM 1362 O O . TYR A 1 165 ? 37.430 20.826 -1.751 1.00 3.80 165 TYR A O 1
ATOM 1371 N N . ARG A 1 166 ? 38.232 18.700 -1.707 1.00 3.33 166 ARG A N 1
ATOM 1372 C CA . ARG A 1 166 ? 37.681 18.377 -0.392 1.00 3.62 166 ARG A CA 1
ATOM 1373 C C . ARG A 1 166 ? 38.675 17.553 0.409 1.00 3.63 166 ARG A C 1
ATOM 1374 O O . ARG A 1 166 ? 39.341 16.657 -0.112 1.00 4.04 166 ARG A O 1
ATOM 1382 N N . THR A 1 167 ? 38.678 17.814 1.710 1.00 3.76 167 THR A N 1
ATOM 1383 C CA . THR A 1 167 ? 39.290 16.935 2.700 1.00 3.93 167 THR A CA 1
ATOM 1384 C C . THR A 1 167 ? 38.400 16.940 3.954 1.00 3.48 167 THR A C 1
ATOM 1385 O O . THR A 1 167 ? 37.417 17.680 4.028 1.00 4.23 167 THR A O 1
ATOM 1389 N N . SER A 1 168 ? 38.683 16.069 4.905 1.00 3.86 168 SER A N 1
ATOM 1390 C CA . SER A 1 168 ? 37.824 15.902 6.069 1.00 4.22 168 SER A CA 1
ATOM 1391 C C . SER A 1 168 ? 38.638 15.350 7.219 1.00 3.89 168 SER A C 1
ATOM 1392 O O . SER A 1 168 ? 39.730 14.816 7.061 1.00 5.31 168 SER A O 1
ATOM 1395 N N . MET A 1 169 ? 38.044 15.430 8.416 1.00 4.16 169 MET A N 1
ATOM 1396 C CA . MET A 1 169 ? 38.538 14.778 9.634 1.00 4.04 169 MET A CA 1
ATOM 1397 C C . MET A 1 169 ? 37.330 14.419 10.466 1.00 4.09 169 MET A C 1
ATOM 1398 O O . MET A 1 169 ? 36.239 14.978 10.339 1.00 4.50 169 MET A O 1
ATOM 1403 N N . ALA A 1 170 ? 37.514 13.507 11.414 1.00 5.32 170 ALA A N 1
ATOM 1404 C CA . ALA A 1 170 ? 36.473 13.172 12.371 1.00 5.80 170 ALA A CA 1
ATOM 1405 C C . ALA A 1 170 ? 36.082 14.378 13.191 1.00 5.16 170 ALA A C 1
ATOM 1406 O O . ALA A 1 170 ? 36.914 15.213 13.564 1.00 5.89 170 ALA A O 1
ATOM 1408 N N . ILE A 1 171 ? 34.780 14.475 13.516 1.00 5.58 171 ILE A N 1
ATOM 1409 C CA . ILE A 1 171 ? 34.264 15.637 14.298 1.00 5.65 171 ILE A CA 1
ATOM 1410 C C . ILE A 1 171 ? 35.018 15.810 15.581 1.00 4.74 171 ILE A C 1
ATOM 1411 O O . ILE A 1 171 ? 35.305 16.957 15.988 1.00 5.94 171 ILE A O 1
ATOM 1416 N N . GLY A 1 172 ? 35.334 14.722 16.246 1.00 4.73 172 GLY A N 1
ATOM 1417 C CA . GLY A 1 172 ? 36.025 14.756 17.527 1.00 5.38 172 GLY A CA 1
ATOM 1418 C C . GLY A 1 172 ? 37.467 15.173 17.462 1.00 5.04 172 GLY A C 1
ATOM 1419 O O . GLY A 1 172 ? 38.045 15.374 18.535 1.00 6.22 172 GLY A O 1
ATOM 1420 N N . ASP A 1 173 ? 38.055 15.304 16.281 1.00 5.15 173 ASP A N 1
ATOM 1421 C CA . ASP A 1 173 ? 39.435 15.730 16.106 1.00 5.59 173 ASP A CA 1
ATOM 1422 C C . ASP A 1 173 ? 39.576 17.236 15.941 1.00 5.34 173 ASP A C 1
ATOM 1423 O O . ASP A 1 173 ? 40.678 17.759 16.035 1.00 6.64 173 ASP A O 1
ATOM 1428 N N . PHE A 1 174 ? 38.506 17.949 15.621 1.00 5.10 174 PHE A N 1
ATOM 1429 C CA . PHE A 1 174 ? 38.592 19.333 15.219 1.00 4.83 174 PHE A CA 1
ATOM 1430 C C . PHE A 1 174 ? 38.751 20.236 16.438 1.00 5.18 174 PHE A C 1
ATOM 1431 O O . PHE A 1 174 ? 38.028 20.060 17.415 1.00 5.95 174 PHE A O 1
ATOM 1439 N N . PRO A 1 175 ? 39.616 21.260 16.381 1.00 5.26 175 PRO A N 1
ATOM 1440 C CA . PRO A 1 175 ? 40.493 21.602 15.272 1.00 5.68 175 PRO A CA 1
ATOM 1441 C C . PRO A 1 175 ? 41.779 20.879 15.313 1.00 5.62 175 PRO A C 1
ATOM 1442 O O . PRO A 1 175 ? 42.301 20.502 16.377 1.00 6.72 175 PRO A O 1
ATOM 1446 N N . ALA A 1 176 ? 42.376 20.693 14.135 1.00 6.01 176 ALA A N 1
ATOM 1447 C CA . ALA A 1 176 ? 43.703 20.143 13.897 1.00 6.50 176 ALA A CA 1
ATOM 1448 C C . ALA A 1 176 ? 44.086 20.476 12.467 1.00 5.92 176 ALA A C 1
ATOM 1449 O O . ALA A 1 176 ? 43.241 21.010 11.713 1.00 6.23 176 ALA A O 1
ATOM 1451 N N . ASN A 1 177 ? 45.306 20.225 12.079 1.00 5.82 177 ASN A N 1
ATOM 1452 C CA . ASN A 1 177 ? 45.631 20.313 10.654 1.00 5.69 177 ASN A CA 1
ATOM 1453 C C . ASN A 1 177 ? 44.919 19.173 9.949 1.00 5.42 177 ASN A C 1
ATOM 1454 O O . ASN A 1 177 ? 45.137 18.000 10.272 1.00 6.98 177 ASN A O 1
ATOM 1459 N N . PHE A 1 178 ? 44.147 19.489 8.929 1.00 4.57 178 PHE A N 1
ATOM 1460 C CA . PHE A 1 178 ? 43.577 18.469 8.057 1.00 4.42 178 PHE A CA 1
ATOM 1461 C C . PHE A 1 178 ? 44.686 17.673 7.396 1.00 5.20 178 PHE A C 1
ATOM 1462 O O . PHE A 1 178 ? 44.485 16.501 7.069 1.00 6.51 178 PHE A O 1
ATOM 1470 N N . GLY A 1 179 ? 45.827 18.303 7.160 1.00 5.06 179 GLY A N 1
ATOM 1471 C CA . GLY A 1 179 ? 46.985 17.659 6.581 1.00 5.43 179 GLY A CA 1
ATOM 1472 C C . GLY A 1 179 ? 47.288 18.110 5.175 1.00 4.63 179 GLY A C 1
ATOM 1473 O O . GLY A 1 179 ? 46.998 19.232 4.776 1.00 4.93 179 GLY A O 1
ATOM 1474 N N . THR A 1 180 ? 47.918 17.207 4.407 1.00 4.41 180 THR A N 1
ATOM 1475 C CA . THR A 1 180 ? 48.371 17.466 3.077 1.00 4.10 180 THR A CA 1
ATOM 1476 C C . THR A 1 180 ? 47.443 16.943 1.972 1.00 4.44 180 THR A C 1
ATOM 1477 O O . THR A 1 180 ? 47.575 17.354 0.830 1.00 5.13 180 THR A O 1
ATOM 1481 N N . ALA A 1 181 ? 46.571 15.981 2.279 1.00 4.00 181 ALA A N 1
ATOM 1482 C CA . ALA A 1 181 ? 45.787 15.330 1.259 1.00 4.34 181 ALA A CA 1
ATOM 1483 C C . ALA A 1 181 ? 44.546 16.162 0.863 1.00 3.98 181 ALA A C 1
ATOM 1484 O O . ALA A 1 181 ? 43.967 16.848 1.711 1.00 4.23 181 ALA A O 1
ATOM 1486 N N . SER A 1 182 ? 44.149 16.043 -0.380 1.00 3.96 182 SER A N 1
ATOM 1487 C CA . SER A 1 182 ? 42.848 16.521 -0.808 1.00 4.32 182 SER A CA 1
ATOM 1488 C C . SER A 1 182 ? 42.430 15.758 -2.043 1.00 4.61 182 SER A C 1
ATOM 1489 O O . SER A 1 182 ? 43.284 15.204 -2.721 1.00 6.41 182 SER A O 1
ATOM 1492 N N . GLU A 1 183 ? 41.127 15.777 -2.340 1.00 4.45 183 GLU A N 1
ATOM 1493 C CA A GLU A 1 183 ? 40.531 15.057 -3.474 0.50 5.32 183 GLU A CA 1
ATOM 1494 C CA B GLU A 1 183 ? 40.701 15.139 -3.554 0.50 5.54 183 GLU A CA 1
ATOM 1495 C C . GLU A 1 183 ? 39.816 16.050 -4.368 1.00 4.62 183 GLU A C 1
ATOM 1496 O O . GLU A 1 183 ? 39.035 16.861 -3.840 1.00 4.90 183 GLU A O 1
ATOM 1507 N N . VAL A 1 184 ? 39.917 15.906 -5.668 1.00 4.78 184 VAL A N 1
ATOM 1508 C CA . VAL A 1 184 ? 39.042 16.639 -6.604 1.00 4.23 184 VAL A CA 1
ATOM 1509 C C . VAL A 1 184 ? 37.651 16.009 -6.552 1.00 4.61 184 VAL A C 1
ATOM 1510 O O . VAL A 1 184 ? 37.483 14.803 -6.748 1.00 6.87 184 VAL A O 1
ATOM 1514 N N . ILE A 1 185 ? 36.642 16.849 -6.313 1.00 4.14 185 ILE A N 1
ATOM 1515 C CA . ILE A 1 185 ? 35.229 16.422 -6.302 1.00 4.72 185 ILE A CA 1
ATOM 1516 C C . ILE A 1 185 ? 34.410 16.939 -7.456 1.00 4.61 185 ILE A C 1
ATOM 1517 O O . ILE A 1 185 ? 33.345 16.376 -7.746 1.00 5.86 185 ILE A O 1
ATOM 1522 N N . LEU A 1 186 ? 34.843 18.013 -8.101 1.00 4.23 186 LEU A N 1
ATOM 1523 C CA . LEU A 1 186 ? 34.193 18.581 -9.290 1.00 4.58 186 LEU A CA 1
ATOM 1524 C C . LEU A 1 186 ? 35.304 19.093 -10.188 1.00 4.14 186 LEU A C 1
ATOM 1525 O O . LEU A 1 186 ? 36.287 19.646 -9.675 1.00 4.59 186 LEU A O 1
ATOM 1530 N N . SER A 1 187 ? 35.120 18.953 -11.493 1.00 5.07 187 SER A N 1
ATOM 1531 C CA . SER A 1 187 ? 36.111 19.403 -12.453 1.00 5.41 187 SER A CA 1
ATOM 1532 C C . SER A 1 187 ? 35.403 19.914 -13.710 1.00 5.49 187 SER A C 1
ATOM 1533 O O . SER A 1 187 ? 34.509 19.244 -14.232 1.00 9.09 187 SER A O 1
ATOM 1536 N N . ASP A 1 188 ? 35.868 21.044 -14.182 1.00 4.86 188 ASP A N 1
ATOM 1537 C CA . ASP A 1 188 ? 35.309 21.666 -15.387 1.00 5.15 188 ASP A CA 1
ATOM 1538 C C . ASP A 1 188 ? 36.357 22.621 -15.926 1.00 5.09 188 ASP A C 1
ATOM 1539 O O . ASP A 1 188 ? 37.538 22.585 -15.483 1.00 5.81 188 ASP A O 1
ATOM 1544 N N . THR A 1 189 ? 35.997 23.502 -16.840 1.00 5.60 189 THR A N 1
ATOM 1545 C CA . THR A 1 189 ? 36.898 24.505 -17.307 1.00 6.04 189 THR A CA 1
ATOM 1546 C C . THR A 1 189 ? 37.295 25.428 -16.121 1.00 6.01 189 THR A C 1
ATOM 1547 O O . THR A 1 189 ? 36.556 25.603 -15.139 1.00 5.60 189 THR A O 1
ATOM 1551 N N . GLN A 1 190 ? 38.433 26.095 -16.280 1.00 5.70 190 GLN A N 1
ATOM 1552 C CA . GLN A 1 190 ? 38.882 27.097 -15.344 1.00 5.35 190 GLN A CA 1
ATOM 1553 C C . GLN A 1 190 ? 37.801 28.095 -15.013 1.00 5.00 190 GLN A C 1
ATOM 1554 O O . GLN A 1 190 ? 37.547 28.433 -13.830 1.00 6.22 190 GLN A O 1
ATOM 1560 N N . ALA A 1 191 ? 37.129 28.613 -16.054 1.00 4.92 191 ALA A N 1
ATOM 1561 C CA . ALA A 1 191 ? 36.123 29.615 -15.870 1.00 5.22 191 ALA A CA 1
ATOM 1562 C C . ALA A 1 191 ? 34.943 29.114 -15.085 1.00 5.06 191 ALA A C 1
ATOM 1563 O O . ALA A 1 191 ? 34.302 29.901 -14.357 1.00 5.54 191 ALA A O 1
ATOM 1565 N N . LYS A 1 192 ? 34.566 27.853 -15.248 1.00 4.74 192 LYS A N 1
ATOM 1566 C CA . LYS A 1 192 ? 33.339 27.309 -14.676 1.00 4.31 192 LYS A CA 1
ATOM 1567 C C . LYS A 1 192 ? 33.411 26.999 -13.205 1.00 4.06 192 LYS A C 1
ATOM 1568 O O . LYS A 1 192 ? 32.372 26.988 -12.532 1.00 4.49 192 LYS A O 1
ATOM 1574 N N . LEU A 1 193 ? 34.610 26.694 -12.689 1.00 4.05 193 LEU A N 1
ATOM 1575 C CA . LEU A 1 193 ? 34.772 26.359 -11.270 1.00 4.06 193 LEU A CA 1
ATOM 1576 C C . LEU A 1 193 ? 36.013 27.104 -10.775 1.00 3.94 193 LEU A C 1
ATOM 1577 O O . LEU A 1 193 ? 37.129 26.562 -10.727 1.00 4.58 193 LEU A O 1
ATOM 1582 N N . PHE A 1 194 ? 35.832 28.378 -10.455 1.00 3.77 194 PHE A N 1
ATOM 1583 C CA . PHE A 1 194 ? 36.981 29.297 -10.383 1.00 3.88 194 PHE A CA 1
ATOM 1584 C C . PHE A 1 194 ? 37.346 29.636 -8.919 1.00 3.50 194 PHE A C 1
ATOM 1585 O O . PHE A 1 194 ? 38.470 29.379 -8.487 1.00 4.29 194 PHE A O 1
ATOM 1593 N N . GLU A 1 195 ? 36.383 30.252 -8.180 1.00 3.45 195 GLU A N 1
ATOM 1594 C CA . GLU A 1 195 ? 36.678 30.863 -6.908 1.00 3.68 195 GLU A CA 1
ATOM 1595 C C . GLU A 1 195 ? 35.527 30.660 -5.928 1.00 2.85 195 GLU A C 1
ATOM 1596 O O . GLU A 1 195 ? 34.412 30.261 -6.289 1.00 3.19 195 GLU A O 1
ATOM 1602 N N . ALA A 1 196 ? 35.791 30.986 -4.658 1.00 3.10 196 ALA A N 1
ATOM 1603 C CA . ALA A 1 196 ? 34.713 31.419 -3.714 1.00 3.23 196 ALA A CA 1
ATOM 1604 C C . ALA A 1 196 ? 33.698 30.329 -3.428 1.00 2.70 196 ALA A C 1
ATOM 1605 O O . ALA A 1 196 ? 32.513 30.597 -3.276 1.00 3.47 196 ALA A O 1
ATOM 1607 N N . VAL A 1 197 ? 34.152 29.075 -3.272 1.00 2.89 197 VAL A N 1
ATOM 1608 C CA . VAL A 1 197 ? 33.253 27.983 -2.947 1.00 2.71 197 VAL A CA 1
ATOM 1609 C C . VAL A 1 197 ? 32.630 28.196 -1.591 1.00 2.52 197 VAL A C 1
ATOM 1610 O O . VAL A 1 197 ? 33.288 28.606 -0.614 1.00 3.10 197 VAL A O 1
ATOM 1614 N N . GLN A 1 198 ? 31.333 27.873 -1.473 1.00 2.68 198 GLN A N 1
ATOM 1615 C CA . GLN A 1 198 ? 30.667 27.872 -0.195 1.00 2.93 198 GLN A CA 1
ATOM 1616 C C . GLN A 1 198 ? 29.736 26.655 -0.160 1.00 2.86 198 GLN A C 1
ATOM 1617 O O . GLN A 1 198 ? 29.228 26.222 -1.189 1.00 3.33 198 GLN A O 1
ATOM 1623 N N . VAL A 1 199 ? 29.538 26.109 1.042 1.00 3.08 199 VAL A N 1
ATOM 1624 C CA . VAL A 1 199 ? 28.698 24.946 1.256 1.00 2.97 199 VAL A CA 1
ATOM 1625 C C . VAL A 1 199 ? 27.826 25.203 2.494 1.00 2.83 199 VAL A C 1
ATOM 1626 O O . VAL A 1 199 ? 28.325 25.779 3.480 1.00 3.28 199 VAL A O 1
ATOM 1630 N N . TYR A 1 200 ? 26.597 24.740 2.425 1.00 2.93 200 TYR A N 1
ATOM 1631 C CA . TYR A 1 200 ? 25.585 25.024 3.462 1.00 3.15 200 TYR A CA 1
ATOM 1632 C C . TYR A 1 200 ? 24.710 23.802 3.695 1.00 3.04 200 TYR A C 1
ATOM 1633 O O . TYR A 1 200 ? 24.420 23.033 2.776 1.00 3.62 200 TYR A O 1
ATOM 1642 N N . THR A 1 201 ? 24.214 23.686 4.941 1.00 3.12 201 THR A N 1
ATOM 1643 C CA . THR A 1 201 ? 23.133 22.775 5.284 1.00 3.26 201 THR A CA 1
ATOM 1644 C C . THR A 1 201 ? 21.815 23.492 5.018 1.00 3.41 201 THR A C 1
ATOM 1645 O O . THR A 1 201 ? 21.607 24.579 5.526 1.00 4.04 201 THR A O 1
ATOM 1649 N N . VAL A 1 202 ? 20.926 22.874 4.242 1.00 3.53 202 VAL A N 1
ATOM 1650 C CA . VAL A 1 202 ? 19.667 23.575 3.882 1.00 3.80 202 VAL A CA 1
ATOM 1651 C C . VAL A 1 202 ? 18.582 23.169 4.899 1.00 4.09 202 VAL A C 1
ATOM 1652 O O . VAL A 1 202 ? 18.100 22.027 4.891 1.00 4.39 202 VAL A O 1
ATOM 1656 N N . ALA A 1 203 ? 18.231 24.073 5.794 1.00 3.96 203 ALA A N 1
ATOM 1657 C CA . ALA A 1 203 ? 17.309 23.739 6.889 1.00 4.76 203 ALA A CA 1
ATOM 1658 C C . ALA A 1 203 ? 15.959 23.243 6.332 1.00 4.80 203 ALA A C 1
ATOM 1659 O O . ALA A 1 203 ? 15.399 23.855 5.422 1.00 5.99 203 ALA A O 1
ATOM 1661 N N . GLY A 1 204 ? 15.498 22.155 6.876 1.00 5.88 204 GLY A N 1
ATOM 1662 C CA . GLY A 1 204 ? 14.203 21.597 6.546 1.00 6.81 204 GLY A CA 1
ATOM 1663 C C . GLY A 1 204 ? 14.109 20.878 5.230 1.00 6.68 204 GLY A C 1
ATOM 1664 O O . GLY A 1 204 ? 13.036 20.380 4.876 1.00 8.41 204 GLY A O 1
ATOM 1665 N N . GLN A 1 205 ? 15.198 20.842 4.450 1.00 5.58 205 GLN A N 1
ATOM 1666 C CA . GLN A 1 205 ? 15.205 20.257 3.136 1.00 5.52 205 GLN A CA 1
ATOM 1667 C C . GLN A 1 205 ? 16.074 19.007 3.011 1.00 5.50 205 GLN A C 1
ATOM 1668 O O . GLN A 1 205 ? 16.160 18.410 1.952 1.00 5.51 205 GLN A O 1
ATOM 1674 N N . ASN A 1 206 ? 16.697 18.578 4.113 1.00 5.27 206 ASN A N 1
ATOM 1675 C CA . ASN A 1 206 ? 17.421 17.330 4.167 1.00 5.58 206 ASN A CA 1
ATOM 1676 C C . ASN A 1 206 ? 18.471 17.229 3.048 1.00 5.60 206 ASN A C 1
ATOM 1677 O O . ASN A 1 206 ? 18.667 16.158 2.479 1.00 8.61 206 ASN A O 1
ATOM 1682 N N . GLN A 1 207 ? 19.200 18.297 2.781 1.00 4.70 207 GLN A N 1
ATOM 1683 C CA . GLN A 1 207 ? 20.173 18.346 1.698 1.00 4.25 207 GLN A CA 1
ATOM 1684 C C . GLN A 1 207 ? 21.233 19.383 2.033 1.00 3.84 207 GLN A C 1
ATOM 1685 O O . GLN A 1 207 ? 21.091 20.198 2.917 1.00 4.45 207 GLN A O 1
ATOM 1691 N N . TYR A 1 208 ? 22.284 19.373 1.185 1.00 3.67 208 TYR A N 1
ATOM 1692 C CA . TYR A 1 208 ? 23.347 20.355 1.198 1.00 3.73 208 TYR A CA 1
ATOM 1693 C C . TYR A 1 208 ? 23.384 21.117 -0.140 1.00 3.64 208 TYR A C 1
ATOM 1694 O O . TYR A 1 208 ? 23.089 20.563 -1.195 1.00 4.42 208 TYR A O 1
ATOM 1703 N N . LEU A 1 209 ? 23.763 22.381 -0.043 1.00 3.65 209 LEU A N 1
ATOM 1704 C CA . LEU A 1 209 ? 23.895 23.309 -1.143 1.00 3.32 209 LEU A CA 1
ATOM 1705 C C . LEU A 1 209 ? 25.314 23.788 -1.260 1.00 3.29 209 LEU A C 1
ATOM 1706 O O . LEU A 1 209 ? 25.881 24.251 -0.251 1.00 4.25 209 LEU A O 1
ATOM 1711 N N . MET A 1 210 ? 25.888 23.756 -2.461 1.00 3.15 210 MET A N 1
ATOM 1712 C CA . MET A 1 210 ? 27.210 24.325 -2.767 1.00 3.20 210 MET A CA 1
ATOM 1713 C C . MET A 1 210 ? 27.027 25.391 -3.791 1.00 3.38 210 MET A C 1
ATOM 1714 O O . MET A 1 210 ? 26.287 25.186 -4.789 1.00 3.77 210 MET A O 1
ATOM 1719 N N . ILE A 1 211 ? 27.717 26.514 -3.649 1.00 2.84 211 ILE A N 1
ATOM 1720 C CA . ILE A 1 211 ? 27.842 27.516 -4.680 1.00 2.85 211 ILE A CA 1
ATOM 1721 C C . ILE A 1 211 ? 29.319 27.698 -4.997 1.00 3.05 211 ILE A C 1
ATOM 1722 O O . ILE A 1 211 ? 30.179 27.616 -4.124 1.00 3.38 211 ILE A O 1
ATOM 1727 N N . VAL A 1 212 ? 29.613 27.980 -6.287 1.00 3.00 212 VAL A N 1
ATOM 1728 C CA . VAL A 1 212 ? 30.979 28.214 -6.742 1.00 3.28 212 VAL A CA 1
ATOM 1729 C C . VAL A 1 212 ? 30.917 29.387 -7.712 1.00 3.16 212 VAL A C 1
ATOM 1730 O O . VAL A 1 212 ? 30.009 29.460 -8.553 1.00 3.65 212 VAL A O 1
ATOM 1734 N N . GLU A 1 213 ? 31.873 30.299 -7.600 1.00 2.81 213 GLU A N 1
ATOM 1735 C CA . GLU A 1 213 ? 31.973 31.432 -8.504 1.00 3.11 213 GLU A CA 1
ATOM 1736 C C . GLU A 1 213 ? 32.679 31.028 -9.812 1.00 3.29 213 GLU A C 1
ATOM 1737 O O . GLU A 1 213 ? 33.730 30.376 -9.785 1.00 3.56 213 GLU A O 1
ATOM 1743 N N . ALA A 1 214 ? 32.107 31.483 -10.909 1.00 3.53 214 ALA A N 1
ATOM 1744 C CA . ALA A 1 214 ? 32.546 31.289 -12.253 1.00 3.78 214 ALA A CA 1
ATOM 1745 C C . ALA A 1 214 ? 32.753 32.628 -12.926 1.00 4.20 214 ALA A C 1
ATOM 1746 O O . ALA A 1 214 ? 32.146 33.642 -12.570 1.00 4.38 214 ALA A O 1
ATOM 1748 N N A GLN A 1 215 ? 33.653 32.654 -13.930 0.50 5.09 215 GLN A N 1
ATOM 1749 N N B GLN A 1 215 ? 33.636 32.600 -13.928 0.50 5.23 215 GLN A N 1
ATOM 1750 C CA A GLN A 1 215 ? 33.821 33.816 -14.800 0.50 6.05 215 GLN A CA 1
ATOM 1751 C CA B GLN A 1 215 ? 33.808 33.704 -14.853 0.50 5.73 215 GLN A CA 1
ATOM 1752 C C A GLN A 1 215 ? 32.900 33.659 -16.035 0.50 5.44 215 GLN A C 1
ATOM 1753 C C B GLN A 1 215 ? 32.831 33.569 -16.032 0.50 5.44 215 GLN A C 1
ATOM 1754 O O A GLN A 1 215 ? 33.104 32.701 -16.806 0.50 6.32 215 GLN A O 1
ATOM 1755 O O B GLN A 1 215 ? 32.943 32.605 -16.795 0.50 7.02 215 GLN A O 1
ATOM 1766 N N . GLY A 1 216 ? 31.920 34.512 -16.178 1.00 6.45 216 GLY A N 1
ATOM 1767 C CA . GLY A 1 216 ? 31.036 34.519 -17.317 1.00 6.56 216 GLY A CA 1
ATOM 1768 C C . GLY A 1 216 ? 31.434 35.546 -18.350 1.00 7.34 216 GLY A C 1
ATOM 1769 O O . GLY A 1 216 ? 32.341 36.331 -18.161 1.00 9.07 216 GLY A O 1
ATOM 1770 N N . THR A 1 217 ? 30.748 35.502 -19.493 1.00 7.95 217 THR A N 1
ATOM 1771 C CA A THR A 1 217 ? 31.033 36.476 -20.502 0.50 9.80 217 THR A CA 1
ATOM 1772 C CA B THR A 1 217 ? 30.899 36.464 -20.554 0.50 8.29 217 THR A CA 1
ATOM 1773 C C . THR A 1 217 ? 30.521 37.880 -20.074 1.00 9.29 217 THR A C 1
ATOM 1774 O O . THR A 1 217 ? 31.088 38.874 -20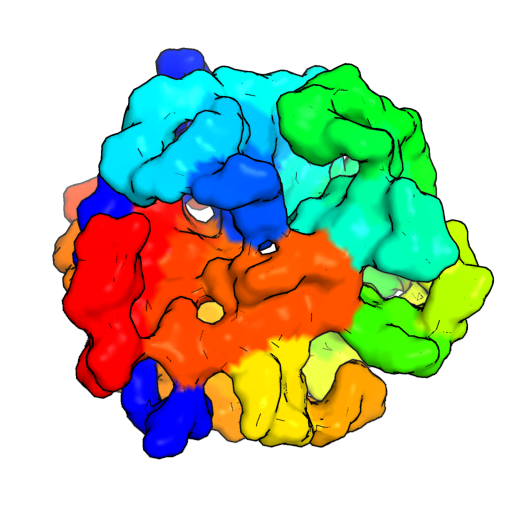.493 1.00 12.08 217 THR A O 1
ATOM 1781 N N . ASN A 1 218 ? 29.511 37.948 -19.224 1.00 8.39 218 ASN A N 1
ATOM 1782 C CA . ASN A 1 218 ? 28.957 39.212 -18.773 1.00 9.59 218 ASN A CA 1
ATOM 1783 C C . ASN A 1 218 ? 29.414 39.621 -17.400 1.00 8.43 218 ASN A C 1
ATOM 1784 O O . ASN A 1 218 ? 29.121 40.724 -16.994 1.00 15.87 218 ASN A O 1
ATOM 1789 N N . GLY A 1 219 ? 30.090 38.758 -16.672 1.00 6.87 219 GLY A N 1
ATOM 1790 C CA . GLY A 1 219 ? 30.505 39.036 -15.298 1.00 7.39 219 GLY A CA 1
ATOM 1791 C C . GLY A 1 219 ? 30.745 37.752 -14.545 1.00 5.53 219 GLY A C 1
ATOM 1792 O O . GLY A 1 219 ? 30.458 36.668 -14.996 1.00 5.74 219 GLY A O 1
ATOM 1793 N N . ARG A 1 220 ? 31.225 37.932 -13.305 1.00 4.61 220 ARG A N 1
ATOM 1794 C CA . ARG A 1 220 ? 31.275 36.841 -12.356 1.00 4.41 220 ARG A CA 1
ATOM 1795 C C . ARG A 1 220 ? 29.859 36.401 -11.970 1.00 4.12 220 ARG A C 1
ATOM 1796 O O . ARG A 1 220 ? 28.961 37.250 -11.827 1.00 4.30 220 ARG A O 1
ATOM 1804 N N . TYR A 1 221 ? 29.658 35.105 -11.762 1.00 3.86 221 TYR A N 1
ATOM 1805 C CA . TYR A 1 221 ? 28.347 34.605 -11.359 1.00 3.85 221 TYR A CA 1
ATOM 1806 C C . TYR A 1 221 ? 28.568 33.348 -10.522 1.00 3.70 221 TYR A C 1
ATOM 1807 O O . TYR A 1 221 ? 29.623 32.734 -10.565 1.00 4.99 221 TYR A O 1
ATOM 1816 N N . PHE A 1 222 ? 27.518 32.956 -9.810 1.00 3.66 222 PHE A N 1
ATOM 1817 C CA . PHE A 1 222 ? 27.544 31.739 -9.014 1.00 3.53 222 PHE A CA 1
ATOM 1818 C C . PHE A 1 222 ? 26.752 30.623 -9.698 1.00 3.41 222 PHE A C 1
ATOM 1819 O O . PHE A 1 222 ? 25.641 30.857 -10.183 1.00 4.22 222 PHE A O 1
ATOM 1827 N N . ARG A 1 223 ? 27.310 29.433 -9.572 1.00 3.49 223 ARG A N 1
ATOM 1828 C CA . ARG A 1 223 ? 26.738 28.180 -9.969 1.00 3.65 223 ARG A CA 1
ATOM 1829 C C . ARG A 1 223 ? 26.422 27.350 -8.757 1.00 3.56 223 ARG A C 1
ATOM 1830 O O . ARG A 1 223 ? 27.239 27.320 -7.824 1.00 4.88 223 ARG A O 1
ATOM 1838 N N . SER A 1 224 ? 25.284 26.685 -8.704 1.00 3.41 224 SER A N 1
ATOM 1839 C CA . SER A 1 224 ? 24.916 25.867 -7.562 1.00 3.77 224 SER A CA 1
ATOM 1840 C C . SER A 1 224 ? 24.902 24.400 -7.916 1.00 3.44 224 SER A C 1
ATOM 1841 O O . SER A 1 224 ? 24.642 23.982 -9.036 1.00 4.45 224 SER A O 1
ATOM 1844 N N . PHE A 1 225 ? 25.106 23.612 -6.836 1.00 3.73 225 PHE A N 1
ATOM 1845 C CA . PHE A 1 225 ? 25.102 22.141 -6.833 1.00 3.71 225 PHE A CA 1
ATOM 1846 C C . PHE A 1 225 ? 24.424 21.688 -5.529 1.00 4.14 225 PHE A C 1
ATOM 1847 O O . PHE A 1 225 ? 24.459 22.415 -4.535 1.00 4.04 225 PHE A O 1
ATOM 1855 N N . THR A 1 226 ? 23.873 20.483 -5.543 1.00 4.18 226 THR A N 1
ATOM 1856 C CA . THR A 1 226 ? 23.356 19.918 -4.294 1.00 4.26 226 THR A CA 1
ATOM 1857 C C . THR A 1 226 ? 23.919 18.522 -4.094 1.00 4.46 226 THR A C 1
ATOM 1858 O O . THR A 1 226 ? 24.363 17.851 -5.040 1.00 5.29 226 THR A O 1
ATOM 1862 N N . ALA A 1 227 ? 23.849 18.070 -2.860 1.00 4.39 227 ALA A N 1
ATOM 1863 C CA . ALA A 1 227 ? 24.319 16.741 -2.474 1.00 4.52 227 ALA A CA 1
ATOM 1864 C C . ALA A 1 227 ? 23.454 16.265 -1.297 1.00 4.17 227 ALA A C 1
ATOM 1865 O O . ALA A 1 227 ? 22.921 17.032 -0.533 1.00 4.54 227 ALA A O 1
ATOM 1867 N N . ASN A 1 228 ? 23.449 14.907 -1.153 1.00 4.32 228 ASN A N 1
ATOM 1868 C CA . ASN A 1 228 ? 22.751 14.274 -0.033 1.00 3.98 228 ASN A CA 1
ATOM 1869 C C . ASN A 1 228 ? 23.585 14.167 1.230 1.00 4.66 228 ASN A C 1
ATOM 1870 O O . ASN A 1 228 ? 23.038 13.791 2.274 1.00 5.48 228 ASN A O 1
ATOM 1875 N N . SER A 1 229 ? 24.859 14.459 1.147 1.00 4.58 229 SER A N 1
ATOM 1876 C CA A SER A 1 229 ? 25.788 14.304 2.252 0.50 4.92 229 SER A CA 1
ATOM 1877 C CA B SER A 1 229 ? 25.829 14.219 2.223 0.50 5.63 229 SER A CA 1
ATOM 1878 C C . SER A 1 229 ? 27.082 15.020 1.848 1.00 5.07 229 SER A C 1
ATOM 1879 O O . SER A 1 229 ? 27.376 15.158 0.671 1.00 5.78 229 SER A O 1
ATOM 1884 N N . LEU A 1 230 ? 27.825 15.461 2.849 1.00 5.07 230 LEU A N 1
ATOM 1885 C CA . LEU A 1 230 ? 29.013 16.244 2.602 1.00 5.24 230 LEU A CA 1
ATOM 1886 C C . LEU A 1 230 ? 30.154 15.469 1.938 1.00 5.64 230 LEU A C 1
ATOM 1887 O O . LEU A 1 230 ? 30.993 16.057 1.306 1.00 7.03 230 LEU A O 1
ATOM 1892 N N . ASP A 1 231 ? 30.124 14.128 2.134 1.00 6.70 231 ASP A N 1
ATOM 1893 C CA . ASP A 1 231 ? 31.046 13.211 1.468 1.00 8.78 231 ASP A CA 1
ATOM 1894 C C . ASP A 1 231 ? 30.470 12.592 0.218 1.00 8.83 231 ASP A C 1
ATOM 1895 O O . ASP A 1 231 ? 31.059 11.687 -0.364 1.00 12.16 231 ASP A O 1
ATOM 1900 N N . GLY A 1 232 ? 29.348 13.088 -0.243 1.00 8.17 232 GLY A N 1
ATOM 1901 C CA . GLY A 1 232 ? 28.628 12.583 -1.420 1.00 9.35 232 GLY A CA 1
ATOM 1902 C C . GLY A 1 232 ? 28.995 13.286 -2.676 1.00 7.55 232 GLY A C 1
ATOM 1903 O O . GLY A 1 232 ? 29.879 14.116 -2.778 1.00 8.63 232 GLY A O 1
ATOM 1904 N N A GLU A 1 233 ? 28.281 12.879 -3.718 0.50 7.80 233 GLU A N 1
ATOM 1905 N N B GLU A 1 233 ? 28.299 12.873 -3.735 0.50 7.80 233 GLU A N 1
ATOM 1906 C CA A GLU A 1 233 ? 28.421 13.422 -5.050 0.50 8.10 233 GLU A CA 1
ATOM 1907 C CA B GLU A 1 233 ? 28.495 13.425 -5.068 0.50 7.94 233 GLU A CA 1
ATOM 1908 C C A GLU A 1 233 ? 27.616 14.718 -5.193 0.50 7.67 233 GLU A C 1
ATOM 1909 C C B GLU A 1 233 ? 27.630 14.699 -5.215 0.50 7.61 233 GLU A C 1
ATOM 1910 O O A GLU A 1 233 ? 26.462 14.810 -4.772 0.50 9.32 233 GLU A O 1
ATOM 1911 O O B GLU A 1 233 ? 26.473 14.772 -4.785 0.50 9.35 233 GLU A O 1
ATOM 1922 N N . TRP A 1 234 ? 28.201 15.715 -5.818 1.00 7.13 234 TRP A N 1
ATOM 1923 C CA . TRP A 1 234 ? 27.574 16.996 -6.082 1.00 7.01 234 TRP A CA 1
ATOM 1924 C C . TRP A 1 234 ? 27.064 17.033 -7.470 1.00 8.69 234 TRP A C 1
ATOM 1925 O O . TRP A 1 234 ? 27.851 16.734 -8.400 1.00 12.15 234 TRP A O 1
ATOM 1936 N N . LYS A 1 235 ? 25.771 17.352 -7.668 1.00 6.82 235 LYS A N 1
ATOM 1937 C CA A LYS A 1 235 ? 25.235 17.453 -9.009 0.50 7.31 235 LYS A CA 1
ATOM 1938 C CA B LYS A 1 235 ? 25.059 17.393 -8.930 0.50 8.27 235 LYS A CA 1
ATOM 1939 C C . LYS A 1 235 ? 24.727 18.844 -9.226 1.00 6.82 235 LYS A C 1
ATOM 1940 O O . LYS A 1 235 ? 24.153 19.518 -8.329 1.00 6.04 235 LYS A O 1
ATOM 1951 N N . VAL A 1 236 ? 24.918 19.335 -10.403 1.00 6.76 236 VAL A N 1
ATOM 1952 C CA . VAL A 1 236 ? 24.587 20.677 -10.733 1.00 5.96 236 VAL A CA 1
ATOM 1953 C C . VAL A 1 236 ? 23.092 20.937 -10.581 1.00 5.61 236 VAL A C 1
ATOM 1954 O O . VAL A 1 236 ? 22.252 20.112 -10.889 1.00 7.49 236 VAL A O 1
ATOM 1958 N N . GLN A 1 237 ? 22.808 22.146 -10.071 1.00 5.42 237 GLN A N 1
ATOM 1959 C CA . GLN A 1 237 ? 21.458 22.665 -9.917 1.00 6.46 237 GLN A C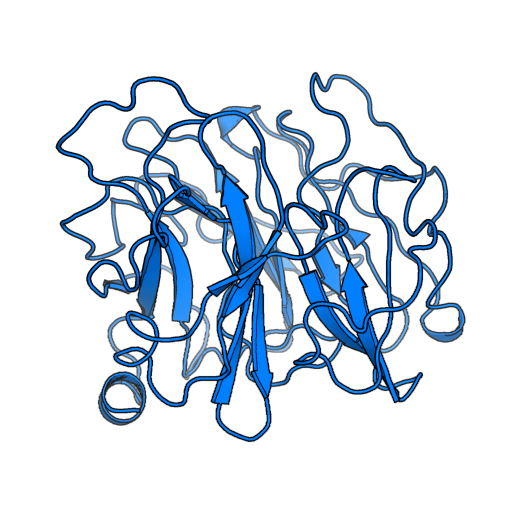A 1
ATOM 1960 C C . GLN A 1 237 ? 21.259 23.790 -10.909 1.00 6.28 237 GLN A C 1
ATOM 1961 O O . GLN A 1 237 ? 20.615 23.591 -11.930 1.00 14.25 237 GLN A O 1
ATOM 1967 N N . ALA A 1 238 ? 21.848 24.943 -10.694 1.00 5.63 238 ALA A N 1
ATOM 1968 C CA . ALA A 1 238 ? 21.742 26.092 -11.588 1.00 5.50 238 ALA A CA 1
ATOM 1969 C C . ALA A 1 238 ? 23.152 26.422 -11.999 1.00 5.53 238 ALA A C 1
ATOM 1970 O O . ALA A 1 238 ? 23.897 27.078 -11.247 1.00 5.89 238 ALA A O 1
ATOM 1972 N N . GLY A 1 239 ? 23.557 25.999 -13.216 1.00 6.13 239 GLY A N 1
ATOM 1973 C CA . GLY A 1 239 ? 24.958 26.072 -13.625 1.00 6.34 239 GLY A CA 1
ATOM 1974 C C . GLY A 1 239 ? 25.256 26.913 -14.822 1.00 5.31 239 GLY A C 1
ATOM 1975 O O . GLY A 1 239 ? 26.418 27.088 -15.138 1.00 6.53 239 GLY A O 1
ATOM 1976 N N . SER A 1 240 ? 24.271 27.388 -15.568 1.00 6.56 240 SER A N 1
ATOM 1977 C CA A SER A 1 240 ? 24.573 28.192 -16.752 0.25 5.97 240 SER A CA 1
ATOM 1978 C CA B SER A 1 240 ? 24.604 28.190 -16.753 0.25 6.56 240 SER A CA 1
ATOM 1979 C CA C SER A 1 240 ? 24.489 28.194 -16.771 0.50 6.50 240 SER A CA 1
ATOM 1980 C C . SER A 1 240 ? 24.553 29.667 -16.396 1.00 6.52 240 SER A C 1
ATOM 1981 O O . SER A 1 240 ? 23.856 30.125 -15.518 1.00 7.67 240 SER A O 1
ATOM 1988 N N . GLU A 1 241 ? 25.340 30.464 -17.132 1.00 6.75 241 GLU A N 1
ATOM 1989 C CA . GLU A 1 241 ? 25.347 31.896 -16.942 1.00 6.79 241 GLU A CA 1
ATOM 1990 C C . GLU A 1 241 ? 23.962 32.502 -17.169 1.00 6.51 241 GLU A C 1
ATOM 1991 O O . GLU A 1 241 ? 23.565 33.465 -16.501 1.00 7.17 241 GLU A O 1
ATOM 1997 N N . SER A 1 242 ? 23.212 31.965 -18.131 1.00 7.08 242 SER A N 1
ATOM 1998 C CA . SER A 1 242 ? 21.871 32.500 -18.440 1.00 8.53 242 SER A CA 1
ATOM 1999 C C . SER A 1 242 ? 20.841 32.122 -17.411 1.00 7.41 242 SER A C 1
ATOM 2000 O O . SER A 1 242 ? 19.793 32.777 -17.370 1.00 9.37 242 SER A O 1
ATOM 2003 N N . ALA A 1 243 ? 21.068 31.106 -16.637 1.00 7.24 243 ALA A N 1
ATOM 2004 C CA . ALA A 1 243 ? 20.114 30.658 -15.568 1.00 7.25 243 ALA A CA 1
ATOM 2005 C C . ALA A 1 243 ? 20.973 30.169 -14.384 1.00 5.95 243 ALA A C 1
ATOM 2006 O O . ALA A 1 243 ? 21.033 28.998 -14.058 1.00 7.60 243 ALA A O 1
ATOM 2008 N N . PRO A 1 244 ? 21.638 31.134 -13.710 1.00 5.78 244 PRO A N 1
ATOM 2009 C CA . PRO A 1 244 ? 22.639 30.796 -12.701 1.00 4.91 244 PRO A CA 1
ATOM 2010 C C . PRO A 1 244 ? 21.977 30.680 -11.349 1.00 4.41 244 PRO A C 1
ATOM 2011 O O . PRO A 1 244 ? 20.799 30.960 -11.156 1.00 5.31 244 PRO A O 1
ATOM 2015 N N . PHE A 1 245 ? 22.781 30.322 -10.341 1.00 4.39 245 PHE A N 1
ATOM 2016 C CA . PHE A 1 245 ? 22.315 30.535 -8.969 1.00 4.02 245 PHE A CA 1
ATOM 2017 C C . PHE A 1 245 ? 22.094 32.032 -8.731 1.00 4.13 245 PHE A C 1
ATOM 2018 O O . PHE A 1 245 ? 21.039 32.460 -8.298 1.00 4.54 245 PHE A O 1
ATOM 2026 N N . ALA A 1 246 ? 23.111 32.828 -9.056 1.00 3.84 246 ALA A N 1
ATOM 2027 C CA . ALA A 1 246 ? 23.014 34.288 -8.912 1.00 4.20 246 ALA A CA 1
ATOM 2028 C C . ALA A 1 246 ? 24.010 34.924 -9.882 1.00 4.28 246 ALA A C 1
ATOM 2029 O O . ALA A 1 246 ? 25.197 34.577 -9.864 1.00 4.96 246 ALA A O 1
ATOM 2031 N N . GLY A 1 247 ? 23.578 35.877 -10.665 1.00 4.07 247 GLY A N 1
ATOM 2032 C CA . GLY A 1 247 ? 24.438 36.544 -11.633 1.00 4.72 247 GLY A CA 1
ATOM 2033 C C . GLY A 1 247 ? 23.690 37.685 -12.237 1.00 4.68 247 GLY A C 1
ATOM 2034 O O . GLY A 1 247 ? 22.534 37.938 -11.908 1.00 5.25 247 GLY A O 1
ATOM 2035 N N . LYS A 1 248 ? 24.311 38.367 -13.222 1.00 5.49 248 LYS A N 1
ATOM 2036 C CA . LYS A 1 248 ? 23.638 39.462 -13.918 1.00 5.72 248 LYS A CA 1
ATOM 2037 C C . LYS A 1 248 ? 22.256 39.024 -14.445 1.00 6.38 248 LYS A C 1
ATOM 2038 O O . LYS A 1 248 ? 21.353 39.830 -14.466 1.00 7.90 248 LYS A O 1
ATOM 2044 N N . ALA A 1 249 ? 22.116 37.790 -14.915 1.00 6.04 249 ALA A N 1
ATOM 2045 C CA . ALA A 1 249 ? 20.862 37.353 -15.496 1.00 7.22 249 ALA A CA 1
ATOM 2046 C C . ALA A 1 249 ? 19.695 37.425 -14.597 1.00 6.55 249 ALA A C 1
ATOM 2047 O O . ALA A 1 249 ? 18.553 37.486 -15.042 1.00 9.22 249 ALA A O 1
ATOM 2049 N N . ASN A 1 250 ? 19.914 37.317 -13.272 1.00 5.73 250 ASN A N 1
ATOM 2050 C CA . ASN A 1 250 ? 18.801 37.160 -12.336 1.00 5.45 250 ASN A CA 1
ATOM 2051 C C . ASN A 1 250 ? 18.935 37.886 -10.981 1.00 5.11 250 ASN A C 1
ATOM 2052 O O . ASN A 1 250 ? 18.116 37.677 -10.118 1.00 5.69 250 ASN A O 1
ATOM 2057 N N . SER A 1 251 ? 19.918 38.765 -10.867 1.00 5.29 251 SER A N 1
ATOM 2058 C CA . SER A 1 251 ? 20.201 39.396 -9.560 1.00 5.03 251 SER A CA 1
ATOM 2059 C C . SER A 1 251 ? 19.268 40.545 -9.183 1.00 5.14 251 SER A C 1
ATOM 2060 O O . SER A 1 251 ? 19.106 40.863 -8.037 1.00 5.80 251 SER A O 1
ATOM 2063 N N . GLY A 1 252 ? 18.768 41.219 -10.206 1.00 5.93 252 GLY A N 1
ATOM 2064 C CA . GLY A 1 252 ? 18.057 42.450 -10.005 1.00 6.91 252 GLY A CA 1
ATOM 2065 C C . GLY A 1 252 ? 18.978 43.602 -9.627 1.00 7.15 252 GLY A C 1
ATOM 2066 O O . GLY A 1 252 ? 18.503 44.676 -9.203 1.00 10.34 252 GLY A O 1
ATOM 2067 N N . ALA A 1 253 ? 20.287 43.443 -9.739 1.00 6.37 253 ALA A N 1
ATOM 2068 C CA . ALA A 1 253 ? 21.205 44.488 -9.380 1.00 7.09 253 ALA A CA 1
ATOM 2069 C C . ALA A 1 253 ? 21.528 45.363 -10.580 1.00 10.34 253 ALA A C 1
ATOM 2070 O O . ALA A 1 253 ? 22.097 44.876 -11.540 1.00 17.28 253 ALA A O 1
ATOM 2072 N N . SER A 1 254 ? 21.214 46.600 -10.513 1.00 10.24 254 SER A N 1
ATOM 2073 C CA . SER A 1 254 ? 21.414 47.492 -11.667 1.00 15.82 254 SER A CA 1
ATOM 2074 C C . SER A 1 254 ? 22.797 48.054 -11.667 1.00 11.61 254 SER A C 1
ATOM 2075 O O . SER A 1 254 ? 23.225 48.611 -12.657 1.00 17.23 254 SER A O 1
ATOM 2078 N N . TRP A 1 255 ? 23.491 48.022 -10.558 1.00 6.85 255 TRP A N 1
ATOM 2079 C CA . TRP A 1 255 ? 24.750 48.736 -10.396 1.00 6.87 255 TRP A CA 1
ATOM 2080 C C . TRP A 1 255 ? 25.978 47.933 -10.722 1.00 5.80 255 TRP A C 1
ATOM 2081 O O . TRP A 1 255 ? 27.044 48.482 -10.927 1.00 6.65 255 TRP A O 1
ATOM 2092 N N . THR A 1 256 ? 25.847 46.597 -10.736 1.00 6.01 256 THR A N 1
ATOM 2093 C CA . THR A 1 256 ? 26.961 45.682 -10.888 1.00 5.76 256 THR A CA 1
ATOM 2094 C C . THR A 1 256 ? 26.539 44.581 -11.869 1.00 5.87 256 THR A C 1
ATOM 2095 O O . THR A 1 256 ? 25.374 44.155 -11.878 1.00 7.49 256 THR A O 1
ATOM 2099 N N A ASN A 1 257 ? 27.461 44.190 -12.747 0.50 5.99 257 ASN A N 1
ATOM 2100 N N B ASN A 1 257 ? 27.520 44.147 -12.650 0.50 6.02 257 ASN A N 1
ATOM 2101 C CA A ASN A 1 257 ? 27.347 42.943 -13.482 0.50 7.02 257 ASN A CA 1
ATOM 2102 C CA B ASN A 1 257 ? 27.388 43.002 -13.500 0.50 7.61 257 ASN A CA 1
ATOM 2103 C C A ASN A 1 257 ? 27.807 41.750 -12.630 0.50 5.12 257 ASN A C 1
ATOM 2104 C C B ASN A 1 257 ? 28.047 41.761 -12.938 0.50 7.14 257 ASN A C 1
ATOM 2105 O O A ASN A 1 257 ? 27.093 40.707 -12.529 0.50 3.49 257 ASN A O 1
ATOM 2106 O O B ASN A 1 257 ? 27.867 40.711 -13.473 0.50 11.28 257 ASN A O 1
ATOM 2115 N N . ASP A 1 258 ? 28.959 41.884 -11.997 1.00 4.94 258 ASP A N 1
ATOM 2116 C CA . ASP A 1 258 ? 29.462 40.825 -11.147 1.00 4.72 258 ASP A CA 1
ATOM 2117 C C . ASP A 1 258 ? 28.540 40.535 -9.979 1.00 4.25 258 ASP A C 1
ATOM 2118 O O . ASP A 1 258 ? 28.092 41.454 -9.301 1.00 4.85 258 ASP A O 1
ATOM 2123 N N . VAL A 1 259 ? 28.373 39.227 -9.695 1.00 3.96 259 VAL A N 1
ATOM 2124 C CA . VAL A 1 259 ? 27.844 38.725 -8.422 1.00 3.70 259 VAL A CA 1
ATOM 2125 C C . VAL A 1 259 ? 28.964 37.757 -7.979 1.00 3.34 259 VAL A C 1
ATOM 2126 O O . VAL A 1 259 ? 29.158 36.723 -8.577 1.00 3.81 259 VAL A O 1
ATOM 2130 N N . SER A 1 260 ? 29.719 38.157 -6.919 1.00 3.15 260 SER A N 1
ATOM 2131 C CA . SER A 1 260 ? 31.006 37.537 -6.636 1.00 3.23 260 SER A CA 1
ATOM 2132 C C . SER A 1 260 ? 31.167 37.317 -5.123 1.00 3.18 260 SER A C 1
ATOM 2133 O O . SER A 1 260 ? 30.284 37.680 -4.325 1.00 3.19 260 SER A O 1
ATOM 2136 N N . HIS A 1 261 ? 32.265 36.671 -4.771 1.00 2.97 261 HIS A N 1
ATOM 2137 C CA . HIS A 1 261 ? 32.633 36.068 -3.483 1.00 2.94 261 HIS A CA 1
ATOM 2138 C C . HIS A 1 261 ? 31.895 36.740 -2.271 1.00 2.69 261 HIS A C 1
ATOM 2139 O O . HIS A 1 261 ? 32.161 37.870 -1.896 1.00 3.22 261 HIS A O 1
ATOM 2146 N N . GLY A 1 262 ? 31.082 35.890 -1.626 1.00 2.57 262 GLY A N 1
ATOM 2147 C CA . GLY A 1 262 ? 30.466 36.265 -0.348 1.00 3.00 262 GLY A CA 1
ATOM 2148 C C . GLY A 1 262 ? 29.976 35.062 0.384 1.00 2.63 262 GLY A C 1
ATOM 2149 O O . GLY A 1 262 ? 30.644 34.034 0.486 1.00 2.96 262 GLY A O 1
ATOM 2150 N N . ASP A 1 263 ? 28.783 35.210 0.975 1.00 2.59 263 ASP A N 1
ATOM 2151 C CA . ASP A 1 263 ? 28.235 34.189 1.881 1.00 2.58 263 ASP A CA 1
ATOM 2152 C C . ASP A 1 263 ? 26.736 34.308 1.845 1.00 2.81 263 ASP A C 1
ATOM 2153 O O . ASP A 1 263 ? 26.188 35.407 1.993 1.00 3.20 263 ASP A O 1
ATOM 2158 N N . LEU A 1 264 ? 26.023 33.180 1.681 1.00 2.80 264 LEU A N 1
ATOM 2159 C CA . LEU A 1 264 ? 24.601 33.179 1.993 1.00 3.18 264 LEU A CA 1
ATOM 2160 C C . LEU A 1 264 ? 24.424 33.563 3.481 1.00 3.11 264 LEU A C 1
ATOM 2161 O O . LEU A 1 264 ? 25.316 33.313 4.293 1.00 3.46 264 LEU A O 1
ATOM 2166 N N . ILE A 1 265 ? 23.266 34.128 3.796 1.00 3.33 265 ILE A N 1
ATOM 2167 C CA . ILE A 1 265 ? 22.944 34.485 5.165 1.00 3.47 265 ILE A CA 1
ATOM 2168 C C . ILE A 1 265 ? 22.554 33.235 5.924 1.00 3.15 265 ILE A C 1
ATOM 2169 O O . ILE A 1 265 ? 21.554 32.562 5.600 1.00 3.94 265 ILE A O 1
ATOM 2174 N N . ARG A 1 266 ? 23.338 32.908 6.937 1.00 3.33 266 ARG A N 1
ATOM 2175 C CA . ARG A 1 266 ? 23.179 31.719 7.765 1.00 3.39 266 ARG A CA 1
ATOM 2176 C C . ARG A 1 266 ? 22.251 32.007 8.927 1.00 3.55 266 ARG A C 1
ATOM 2177 O O . ARG A 1 266 ? 22.297 33.062 9.528 1.00 4.54 266 ARG A O 1
ATOM 2185 N N . SER A 1 267 ? 21.401 31.009 9.231 1.00 4.05 267 SER A N 1
ATOM 2186 C CA . SER A 1 267 ? 20.346 31.144 10.266 1.00 4.84 267 SER A CA 1
ATOM 2187 C C . SER A 1 267 ? 20.866 30.927 11.664 1.00 5.46 267 SER A C 1
ATOM 2188 O O . SER A 1 267 ? 20.165 31.286 12.597 1.00 9.48 267 SER A O 1
ATOM 2191 N N A ASN A 1 268 ? 22.055 30.413 11.729 0.50 4.73 268 ASN A N 1
ATOM 2192 N N B ASN A 1 268 ? 21.968 30.253 11.845 0.50 5.35 268 ASN A N 1
ATOM 2193 C CA A ASN A 1 268 ? 22.638 29.738 12.947 0.50 5.22 268 ASN A CA 1
ATOM 2194 C CA B ASN A 1 268 ? 22.624 30.339 13.155 0.50 5.67 268 ASN A CA 1
ATOM 2195 C C A ASN A 1 268 ? 24.203 29.988 12.737 0.50 5.85 268 ASN A C 1
ATOM 2196 C C B ASN A 1 268 ? 24.116 30.147 12.829 0.50 5.34 268 ASN A C 1
ATOM 2197 O O A ASN A 1 268 ? 24.673 29.774 11.627 0.50 4.94 268 ASN A O 1
ATOM 2198 O O B ASN A 1 268 ? 24.471 29.698 11.720 0.50 5.29 268 ASN A O 1
ATOM 2207 N N . PRO A 1 269 ? 24.961 30.501 13.735 1.00 5.39 269 PRO A N 1
ATOM 2208 C CA . PRO A 1 269 ? 26.387 30.713 13.489 1.00 4.88 269 PRO A CA 1
ATOM 2209 C C . PRO A 1 269 ? 27.218 29.440 13.519 1.00 4.09 269 PRO A C 1
ATOM 2210 O O . PRO A 1 269 ? 28.455 29.570 13.391 1.00 4.77 269 PRO A O 1
ATOM 2214 N N . ASP A 1 270 ? 26.647 28.271 13.739 1.00 4.12 270 ASP A N 1
ATOM 2215 C CA . ASP A 1 270 ? 27.441 27.090 14.051 1.00 4.21 270 ASP A CA 1
ATOM 2216 C C . ASP A 1 270 ? 28.096 26.437 12.807 1.00 3.80 270 ASP A C 1
ATOM 2217 O O . ASP A 1 270 ? 27.955 26.885 11.663 1.00 3.95 270 ASP A O 1
ATOM 2222 N N . GLN A 1 271 ? 28.823 25.364 13.056 1.00 4.00 271 GLN A N 1
ATOM 2223 C CA . GLN A 1 271 ? 29.658 24.727 12.081 1.00 3.71 271 GLN A CA 1
ATOM 2224 C C . GLN A 1 271 ? 28.888 24.026 10.980 1.00 3.93 271 GLN A C 1
ATOM 2225 O O . GLN A 1 271 ? 29.531 23.573 10.006 1.00 4.12 271 GLN A O 1
ATOM 2231 N N . THR A 1 272 ? 27.581 23.888 11.093 1.00 3.79 272 THR A N 1
ATOM 2232 C CA . THR A 1 272 ? 26.789 23.274 10.031 1.00 3.73 272 THR A CA 1
ATOM 2233 C C . THR A 1 272 ? 26.498 24.231 8.893 1.00 3.27 272 THR A C 1
ATOM 2234 O O . THR A 1 272 ? 25.975 23.820 7.859 1.00 3.73 272 THR A O 1
ATOM 2238 N N . MET A 1 273 ? 26.818 25.519 9.033 1.00 3.18 273 MET A N 1
ATOM 2239 C CA . MET A 1 273 ? 26.608 26.481 7.940 1.00 3.05 273 MET A CA 1
ATOM 2240 C C . MET A 1 273 ? 25.165 26.387 7.455 1.00 2.95 273 MET A C 1
ATOM 2241 O O . MET A 1 273 ? 24.886 26.309 6.254 1.00 3.33 273 MET A O 1
ATOM 2246 N N . THR A 1 274 ? 24.215 26.423 8.382 1.00 3.19 274 THR A N 1
ATOM 2247 C CA . THR A 1 274 ? 22.806 26.268 8.035 1.00 3.40 274 THR A CA 1
ATOM 2248 C C . THR A 1 274 ? 22.245 27.579 7.472 1.00 3.88 274 THR A C 1
ATOM 2249 O O . THR A 1 274 ? 22.469 28.655 8.031 1.00 4.11 274 THR A O 1
ATOM 2253 N N . ILE A 1 275 ? 21.447 27.418 6.393 1.00 3.68 275 ILE A N 1
ATOM 2254 C CA . ILE A 1 275 ? 20.633 28.464 5.845 1.00 3.72 275 ILE A CA 1
ATOM 2255 C C . ILE A 1 275 ? 19.196 28.105 5.900 1.00 4.50 275 ILE A C 1
ATOM 2256 O O . ILE A 1 275 ? 18.813 26.921 5.811 1.00 5.04 275 ILE A O 1
ATOM 2261 N N . ASP A 1 276 ? 18.338 29.122 6.056 1.00 5.17 276 ASP A N 1
ATOM 2262 C CA . ASP A 1 276 ? 16.876 28.940 6.022 1.00 5.89 276 ASP A CA 1
ATOM 2263 C C . ASP A 1 276 ? 16.410 29.280 4.623 1.00 5.08 276 ASP A C 1
ATOM 2264 O O . ASP A 1 276 ? 16.434 30.446 4.231 1.00 6.11 276 ASP A O 1
ATOM 2269 N N . PRO A 1 277 ? 16.027 28.298 3.814 1.00 5.19 277 PRO A N 1
ATOM 2270 C CA . PRO A 1 277 ? 15.615 28.590 2.443 1.00 6.07 277 PRO A CA 1
ATOM 2271 C C . PRO A 1 277 ? 14.356 29.445 2.347 1.00 5.67 277 PRO A C 1
ATOM 2272 O O . PRO A 1 277 ? 14.116 30.038 1.329 1.00 7.38 277 PRO A O 1
ATOM 2276 N N . CYS A 1 278 ? 13.592 29.520 3.424 1.00 5.92 278 CYS A N 1
ATOM 2277 C CA . CYS A 1 278 ? 12.439 30.447 3.471 1.00 6.30 278 CYS A CA 1
ATOM 2278 C C . CYS A 1 278 ? 12.886 31.903 3.571 1.00 6.22 278 CYS A C 1
ATOM 2279 O O . CYS A 1 278 ? 12.058 32.789 3.421 1.00 7.27 278 CYS A O 1
ATOM 2282 N N A ARG A 1 279 ? 14.138 32.127 3.847 0.50 5.88 279 ARG A N 1
ATOM 2283 N N B ARG A 1 279 ? 14.150 32.120 3.829 0.50 5.90 279 ARG A N 1
ATOM 2284 C CA A ARG A 1 279 ? 14.701 33.452 4.032 0.50 6.13 279 ARG A CA 1
ATOM 2285 C CA B ARG A 1 279 ? 14.710 33.452 4.034 0.50 6.05 279 ARG A CA 1
ATOM 2286 C C A ARG A 1 279 ? 16.001 33.556 3.192 0.50 5.38 279 ARG A C 1
ATOM 2287 C C B ARG A 1 279 ? 16.004 33.568 3.197 0.50 5.36 279 ARG A C 1
ATOM 2288 O O A ARG A 1 279 ? 17.006 34.120 3.648 0.50 6.73 279 ARG A O 1
ATOM 2289 O O B ARG A 1 279 ? 16.998 34.126 3.670 0.50 6.73 279 ARG A O 1
ATOM 2304 N N . LEU A 1 280 ? 16.013 33.025 1.984 1.00 5.14 280 LEU A N 1
ATOM 2305 C CA . LEU A 1 280 ? 17.267 32.910 1.249 1.00 4.23 280 LEU A CA 1
ATOM 2306 C C . LEU A 1 280 ? 17.779 34.296 0.804 1.00 3.82 280 LEU A C 1
ATOM 2307 O O . LEU A 1 280 ? 17.117 35.043 0.091 1.00 4.02 280 LEU A O 1
ATOM 2312 N N . GLN A 1 281 ? 19.031 34.588 1.228 1.00 4.14 281 GLN A N 1
ATOM 2313 C CA . GLN A 1 281 ? 19.702 35.859 0.920 1.00 3.86 281 GLN A CA 1
ATOM 2314 C C . GLN A 1 281 ? 21.160 35.582 0.716 1.00 3.46 281 GLN A C 1
ATOM 2315 O O . GLN A 1 281 ? 21.747 34.732 1.396 1.00 3.84 281 GLN A O 1
ATOM 2321 N N . LEU A 1 282 ? 21.788 36.380 -0.144 1.00 3.69 282 LEU A N 1
ATOM 2322 C CA . LEU A 1 282 ? 23.221 36.301 -0.450 1.00 3.55 282 LEU A CA 1
ATOM 2323 C C . LEU A 1 282 ? 23.891 37.639 -0.207 1.00 3.10 282 LEU A C 1
ATOM 2324 O O . LEU A 1 282 ? 23.525 38.648 -0.825 1.00 3.57 282 LEU A O 1
ATOM 2329 N N . LEU A 1 283 ? 24.866 37.676 0.692 1.00 3.05 283 LEU A N 1
ATOM 2330 C CA . LEU A 1 283 ? 25.768 38.812 0.888 1.00 3.03 283 LEU A CA 1
ATOM 2331 C C . LEU A 1 283 ? 26.915 38.590 -0.114 1.00 3.26 283 LEU A C 1
ATOM 2332 O O . LEU A 1 283 ? 27.673 37.633 0.024 1.00 4.37 283 LEU A O 1
ATOM 2337 N N . TYR A 1 284 ? 27.006 39.443 -1.129 1.00 3.22 284 TYR A N 1
ATOM 2338 C CA . TYR A 1 284 ? 27.944 39.254 -2.240 1.00 3.08 284 TYR A CA 1
ATOM 2339 C C . TYR A 1 284 ? 28.805 40.495 -2.380 1.00 3.03 284 TYR A C 1
ATOM 2340 O O . TYR A 1 284 ? 28.533 41.538 -1.783 1.00 3.67 284 TYR A O 1
ATOM 2349 N N . GLN A 1 285 ? 29.846 40.374 -3.210 1.00 3.46 285 GLN A N 1
ATOM 2350 C CA . GLN A 1 285 ? 30.600 41.530 -3.647 1.00 3.28 285 GLN A CA 1
ATOM 2351 C C . GLN A 1 285 ? 30.259 41.854 -5.083 1.00 3.51 285 GLN A C 1
ATOM 2352 O O . GLN A 1 285 ? 30.198 40.977 -5.961 1.00 3.65 285 GLN A O 1
ATOM 2358 N N . GLY A 1 286 ? 30.008 43.146 -5.323 1.00 4.12 286 GLY A N 1
ATOM 2359 C CA . GLY A 1 286 ? 29.758 43.663 -6.682 1.00 4.21 286 GLY A CA 1
ATOM 2360 C C . GLY A 1 286 ? 30.632 44.868 -6.938 1.00 4.17 286 GLY A C 1
ATOM 2361 O O . GLY A 1 286 ? 31.274 45.385 -6.012 1.00 4.46 286 GLY A O 1
ATOM 2362 N N . ARG A 1 287 ? 30.663 45.339 -8.169 1.00 4.73 287 ARG A N 1
ATOM 2363 C CA . ARG A 1 287 ? 31.474 46.510 -8.486 1.00 5.18 287 ARG A CA 1
ATOM 2364 C C . ARG A 1 287 ? 30.757 47.272 -9.569 1.00 5.17 287 ARG A C 1
ATOM 2365 O O . ARG A 1 287 ? 30.076 46.719 -10.436 1.00 6.48 287 ARG A O 1
ATOM 2373 N N . ASP A 1 288 ? 30.967 48.614 -9.575 1.00 6.32 288 ASP A N 1
ATOM 2374 C CA . ASP A 1 288 ? 30.326 49.491 -10.565 1.00 7.48 288 ASP A CA 1
ATOM 2375 C C . ASP A 1 288 ? 30.553 49.054 -11.998 1.00 7.52 288 ASP A C 1
ATOM 2376 O O . ASP A 1 288 ? 31.710 49.068 -12.427 1.00 10.78 288 ASP A O 1
ATOM 2381 N N . LYS A 1 289 ? 29.520 48.737 -12.709 1.00 7.09 289 LYS A N 1
ATOM 2382 C CA . LYS A 1 289 ? 29.649 48.230 -14.097 1.00 8.63 289 LYS A CA 1
ATOM 2383 C C . LYS A 1 289 ? 29.958 49.313 -15.080 1.00 10.08 289 LYS A C 1
ATOM 2384 O O . LYS A 1 289 ? 30.302 48.999 -16.206 1.00 13.53 289 LYS A O 1
ATOM 2390 N N . ASN A 1 290 ? 29.854 50.576 -14.687 1.00 9.91 290 ASN A N 1
ATOM 2391 C CA . ASN A 1 290 ? 30.066 51.734 -15.610 1.00 11.46 290 ASN A CA 1
ATOM 2392 C C . ASN A 1 290 ? 31.429 52.297 -15.523 1.00 11.34 290 ASN A C 1
ATOM 2393 O O . ASN A 1 290 ? 31.716 53.301 -16.229 1.00 13.77 290 ASN A O 1
ATOM 2398 N N . LYS A 1 291 ? 32.332 51.773 -14.746 1.00 15.12 291 LYS A N 1
ATOM 2399 C CA . LYS A 1 291 ? 33.754 52.099 -14.781 1.00 18.36 291 LYS A CA 1
ATOM 2400 C C . LYS A 1 291 ? 34.574 50.857 -15.034 1.00 16.58 291 LYS A C 1
ATOM 2401 O O . LYS A 1 291 ? 34.371 49.855 -14.315 1.00 18.28 291 LYS A O 1
ATOM 2407 N N . VAL A 1 292 ? 35.645 50.911 -15.778 1.00 17.52 292 VAL A N 1
ATOM 2408 C CA . VAL A 1 292 ? 36.578 49.806 -15.952 1.00 18.73 292 VAL A CA 1
ATOM 2409 C C . VAL A 1 292 ? 37.652 49.907 -14.883 1.00 18.46 292 VAL A C 1
ATOM 2410 O O . VAL A 1 292 ? 38.217 50.953 -14.727 1.00 18.70 292 VAL A O 1
ATOM 2414 N N . PRO A 1 293 ? 37.893 48.847 -14.026 1.00 14.93 293 PRO A N 1
ATOM 2415 C CA . PRO A 1 293 ? 38.950 48.987 -12.994 1.00 16.10 293 PRO A CA 1
ATOM 2416 C C . PRO A 1 293 ? 40.307 49.105 -13.592 1.00 16.55 293 PRO A C 1
ATOM 2417 O O . PRO A 1 293 ? 40.548 48.574 -14.674 1.00 17.63 293 PRO A O 1
ATOM 2421 N N . SER A 1 294 ? 41.157 49.880 -12.885 1.00 21.65 294 SER A N 1
ATOM 2422 C CA . SER A 1 294 ? 42.590 50.074 -13.191 1.00 27.06 294 SER A CA 1
ATOM 2423 C C . SER A 1 294 ? 43.355 48.737 -13.363 1.00 26.11 294 SER A C 1
ATOM 2424 O O . SER A 1 294 ? 44.214 48.597 -14.113 1.00 45.40 294 SER A O 1
ATOM 2427 N N . SER A 1 295 ? 43.025 47.749 -12.594 1.00 19.18 295 SER A N 1
ATOM 2428 C CA . SER A 1 295 ? 43.583 46.396 -12.392 1.00 14.42 295 SER A CA 1
ATOM 2429 C C . SER A 1 295 ? 42.568 45.547 -11.543 1.00 9.18 295 SER A C 1
ATOM 2430 O O . SER A 1 295 ? 41.745 46.134 -10.824 1.00 11.08 295 SER A O 1
ATOM 2433 N N . TYR A 1 296 ? 42.659 44.235 -11.562 1.00 8.97 296 TYR A N 1
ATOM 2434 C CA . TYR A 1 296 ? 41.750 43.426 -10.731 1.00 6.64 296 TYR A CA 1
ATOM 2435 C C . TYR A 1 296 ? 41.927 43.724 -9.270 1.00 6.52 296 TYR A C 1
ATOM 2436 O O . TYR A 1 296 ? 40.947 43.903 -8.540 1.00 6.65 296 TYR A O 1
ATOM 2445 N N . ASP A 1 297 ? 43.152 43.829 -8.814 1.00 7.91 297 ASP A N 1
ATOM 2446 C CA . ASP A 1 297 ? 43.366 44.030 -7.378 1.00 9.52 297 ASP A CA 1
ATOM 2447 C C . ASP A 1 297 ? 42.901 45.420 -6.927 1.00 9.27 297 ASP A C 1
ATOM 2448 O O . ASP A 1 297 ? 42.648 45.583 -5.712 1.00 9.92 297 ASP A O 1
ATOM 2453 N N . LEU A 1 298 ? 42.780 46.379 -7.844 1.00 8.03 298 LEU A N 1
ATOM 2454 C CA . LEU A 1 298 ? 42.213 47.686 -7.528 1.00 8.34 298 LEU A CA 1
ATOM 2455 C C . LEU A 1 298 ? 40.735 47.803 -7.856 1.00 7.02 298 LEU A C 1
ATOM 2456 O O . LEU A 1 298 ? 40.154 48.866 -7.756 1.00 10.07 298 LEU A O 1
ATOM 2461 N N . ALA A 1 299 ? 40.076 46.674 -8.164 1.00 5.90 299 ALA A N 1
ATOM 2462 C CA . ALA A 1 299 ? 38.646 46.722 -8.485 1.00 5.85 299 ALA A CA 1
ATOM 2463 C C . ALA A 1 299 ? 37.856 47.227 -7.291 1.00 5.55 299 ALA A C 1
ATOM 2464 O O . ALA A 1 299 ? 38.088 46.756 -6.132 1.00 5.43 299 ALA A O 1
ATOM 2466 N N . PRO A 1 300 ? 36.877 48.093 -7.490 1.00 5.48 300 PRO A N 1
ATOM 2467 C CA . PRO A 1 300 ? 36.156 48.716 -6.394 1.00 5.39 300 PRO A CA 1
ATOM 2468 C C . PRO A 1 300 ? 34.953 47.850 -5.898 1.00 4.22 300 PRO A C 1
ATOM 2469 O O . PRO A 1 300 ? 33.794 48.224 -5.983 1.00 5.36 300 PRO A O 1
ATOM 2473 N N . TYR A 1 301 ? 35.303 46.666 -5.404 1.00 4.36 301 TYR A N 1
ATOM 2474 C CA . TYR A 1 301 ? 34.260 45.789 -4.862 1.00 4.08 301 TYR A CA 1
ATOM 2475 C C . TYR A 1 301 ? 33.626 46.386 -3.589 1.00 3.73 301 TYR A C 1
ATOM 2476 O O . TYR A 1 301 ? 34.287 47.053 -2.776 1.00 4.35 301 TYR A O 1
ATOM 2485 N N . ARG A 1 302 ? 32.338 46.112 -3.460 1.00 3.71 302 ARG A N 1
ATOM 2486 C CA . ARG A 1 302 ? 31.503 46.621 -2.394 1.00 4.14 302 ARG A CA 1
ATOM 2487 C C . ARG A 1 302 ? 30.515 45.501 -2.030 1.00 3.58 302 ARG A C 1
ATOM 2488 O O . ARG A 1 302 ? 30.113 44.730 -2.863 1.00 4.29 302 ARG A O 1
ATOM 2496 N N . PRO A 1 303 ? 30.066 45.446 -0.756 1.00 3.54 303 PRO A N 1
ATOM 2497 C CA . PRO A 1 303 ? 29.013 44.495 -0.400 1.00 3.37 303 PRO A CA 1
ATOM 2498 C C . PRO A 1 303 ? 27.671 44.877 -1.001 1.00 3.39 303 PRO A C 1
ATOM 2499 O O . PRO A 1 303 ? 27.315 46.048 -1.092 1.00 3.80 303 PRO A O 1
ATOM 2503 N N . GLY A 1 304 ? 26.900 43.839 -1.334 1.00 3.40 304 GLY A N 1
ATOM 2504 C CA . GLY A 1 304 ? 25.506 43.936 -1.708 1.00 3.52 304 GLY A CA 1
ATOM 2505 C C . GLY A 1 304 ? 24.719 42.779 -1.115 1.00 3.28 304 GLY A C 1
ATOM 2506 O O . GLY A 1 304 ? 25.340 41.771 -0.736 1.00 3.59 304 GLY A O 1
ATOM 2507 N N . LEU A 1 305 ? 23.416 42.889 -1.074 1.00 3.38 305 LEU A N 1
ATOM 2508 C CA . LEU A 1 305 ? 22.577 41.790 -0.570 1.00 3.65 305 LEU A CA 1
ATOM 2509 C C . LEU A 1 305 ? 21.520 41.458 -1.582 1.00 3.54 305 LEU A C 1
ATOM 2510 O O . LEU A 1 305 ? 20.721 42.324 -1.979 1.00 4.47 305 LEU A O 1
ATOM 2515 N N . LEU A 1 306 ? 21.458 40.194 -1.996 1.00 3.64 306 LEU A N 1
ATOM 2516 C CA . LEU A 1 306 ? 20.346 39.643 -2.778 1.00 3.75 306 LEU A CA 1
ATOM 2517 C C . LEU A 1 306 ? 19.332 39.010 -1.837 1.00 3.65 306 LEU A C 1
ATOM 2518 O O . LEU A 1 306 ? 19.740 38.288 -0.923 1.00 4.21 306 LEU A O 1
ATOM 2523 N N . THR A 1 307 ? 18.058 39.198 -2.119 1.00 3.82 307 THR A N 1
ATOM 2524 C CA . THR A 1 307 ? 16.989 38.509 -1.436 1.00 4.29 307 THR A CA 1
ATOM 2525 C C . THR A 1 307 ? 16.152 37.753 -2.485 1.00 4.24 307 THR A C 1
ATOM 2526 O O . THR A 1 307 ? 15.792 38.332 -3.523 1.00 4.69 307 THR A O 1
ATOM 2530 N N . LEU A 1 308 ? 15.875 36.485 -2.260 1.00 4.26 308 LEU A N 1
ATOM 2531 C CA . LEU A 1 308 ? 15.139 35.714 -3.268 1.00 4.86 308 LEU A CA 1
ATOM 2532 C C . LEU A 1 308 ? 13.781 36.364 -3.462 1.00 5.22 308 LEU A C 1
ATOM 2533 O O . LEU A 1 308 ? 13.109 36.788 -2.520 1.00 6.07 308 LEU A O 1
ATOM 2538 N N . TYR A 1 309 ? 13.344 36.402 -4.747 1.00 5.99 309 TYR A N 1
ATOM 2539 C CA . TYR A 1 309 ? 12.070 36.937 -5.121 1.00 6.93 309 TYR A CA 1
ATOM 2540 C C . TYR A 1 309 ? 10.952 35.990 -4.664 1.00 7.62 309 TYR A C 1
ATOM 2541 O O . TYR A 1 309 ? 11.115 34.775 -4.849 1.00 9.80 309 TYR A O 1
ATOM 2550 N N . GLY A 1 310 ? 9.811 36.516 -4.254 1.00 8.23 310 GLY A N 1
ATOM 2551 C CA . GLY A 1 310 ? 8.628 35.747 -4.110 1.00 8.93 310 GLY A CA 1
ATOM 2552 C C . GLY A 1 310 ? 8.527 34.934 -2.838 1.00 10.35 310 GLY A C 1
ATOM 2553 O O . GLY A 1 310 ? 7.666 34.121 -2.734 1.00 14.29 310 GLY A O 1
ATOM 2554 N N . LEU A 1 311 ? 9.371 35.183 -1.844 1.00 10.63 311 LEU A N 1
ATOM 2555 C CA . LEU A 1 311 ? 9.353 34.458 -0.588 1.00 10.44 311 LEU A CA 1
ATOM 2556 C C . LEU A 1 311 ? 8.074 34.776 0.126 1.00 10.67 311 LEU A C 1
ATOM 2557 O O . LEU A 1 311 ? 7.615 35.951 0.145 1.00 12.95 311 LEU A O 1
ATOM 25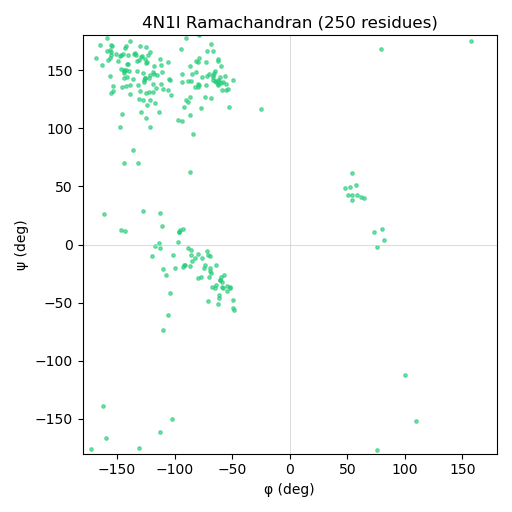62 N N . GLY A 1 312 ? 7.500 33.802 0.774 1.00 11.40 312 GLY A N 1
ATOM 2563 C CA . GLY A 1 312 ? 6.383 34.034 1.672 1.00 14.22 312 GLY A CA 1
ATOM 2564 C C . GLY A 1 312 ? 6.661 35.070 2.753 1.00 14.82 312 GLY A C 1
ATOM 2565 O O . GLY A 1 312 ? 5.756 35.878 3.067 1.00 19.26 312 GLY A O 1
ATOM 2566 N N . LEU A 1 313 ? 7.910 35.051 3.212 1.00 11.97 313 LEU A N 1
ATOM 2567 C CA . LEU A 1 313 ? 8.373 35.946 4.303 1.00 12.84 313 LEU A CA 1
ATOM 2568 C C . LEU A 1 313 ? 8.975 37.241 3.773 1.00 12.48 313 LEU A C 1
ATOM 2569 O O . LEU A 1 313 ? 9.565 37.981 4.534 1.00 15.97 313 LEU A O 1
ATOM 2574 N N . GLU A 1 314 ? 8.777 37.550 2.495 1.00 14.75 314 GLU A N 1
ATOM 2575 C CA . GLU A 1 314 ? 9.431 38.650 1.830 1.00 15.59 314 GLU A CA 1
ATOM 2576 C C . GLU A 1 314 ? 9.355 39.948 2.617 1.00 18.46 314 GLU A C 1
ATOM 2577 O O . GLU A 1 314 ? 10.346 40.639 2.915 1.00 20.96 314 GLU A O 1
ATOM 2583 N N . GLN A 1 315 ? 8.143 40.350 2.932 1.00 25.28 315 GLN A N 1
ATOM 2584 C CA . GLN A 1 315 ? 7.923 41.619 3.602 1.00 22.23 315 GLN A CA 1
ATOM 2585 C C . GLN A 1 315 ? 8.594 41.711 4.977 1.00 23.31 315 GLN A C 1
ATOM 2586 O O . GLN A 1 315 ? 9.223 42.713 5.328 1.00 31.98 315 GLN A O 1
ATOM 2592 N N . LYS A 1 316 ? 8.418 40.654 5.736 1.00 23.57 316 LYS A N 1
ATOM 2593 C CA . LYS A 1 316 ? 9.029 40.581 7.058 1.00 24.19 316 LYS A CA 1
ATOM 2594 C C . LYS A 1 316 ? 10.521 40.550 6.968 1.00 19.97 316 LYS A C 1
ATOM 2595 O O . LYS A 1 316 ? 11.188 41.182 7.805 1.00 22.70 316 LYS A O 1
ATOM 2601 N N . LEU A 1 317 ? 11.021 39.867 5.956 1.00 18.20 317 LEU A N 1
ATOM 2602 C CA . LEU A 1 317 ? 12.440 39.757 5.775 1.00 15.68 317 LEU A CA 1
ATOM 2603 C C . LEU A 1 317 ? 13.064 41.089 5.319 1.00 19.07 317 LEU A C 1
ATOM 2604 O O . LEU A 1 317 ? 14.084 41.547 5.918 1.00 22.12 317 LEU A O 1
ATOM 2609 N N . ILE A 1 318 ? 12.464 41.723 4.297 1.00 24.41 318 ILE A N 1
ATOM 2610 C CA . ILE A 1 318 ? 13.015 42.944 3.625 1.00 28.10 318 ILE A CA 1
ATOM 2611 C C . ILE A 1 318 ? 12.969 44.093 4.621 1.00 36.34 318 ILE A C 1
ATOM 2612 O O . ILE A 1 318 ? 13.901 44.990 4.654 1.00 42.02 318 ILE A O 1
ATOM 2617 N N . SER A 1 319 ? 11.917 44.111 5.438 1.00 27.58 319 SER A N 1
ATOM 2618 C CA . SER A 1 319 ? 11.802 45.218 6.394 1.00 26.71 319 SER A CA 1
ATOM 2619 C C . SER A 1 319 ? 12.541 44.885 7.701 1.00 29.25 319 SER A C 1
ATOM 2620 O O . SER A 1 319 ? 12.663 45.737 8.555 1.00 37.58 319 SER A O 1
ATOM 2623 N N . GLU A 1 320 ? 13.104 43.644 7.797 1.00 21.95 320 GLU A N 1
ATOM 2624 C CA . GLU A 1 320 ? 13.926 43.204 8.957 1.00 18.12 320 GLU A CA 1
ATOM 2625 C C . GLU A 1 320 ? 13.195 43.063 10.271 1.00 30.82 320 GLU A C 1
ATOM 2626 O O . GLU 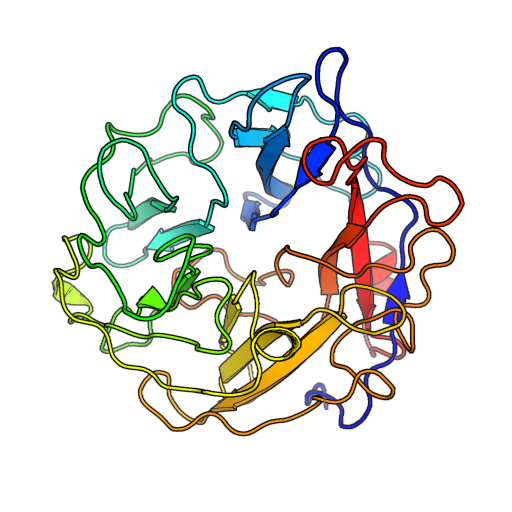A 1 320 ? 13.821 43.414 11.277 1.00 26.19 320 GLU A O 1
#

B-factor: mean 10.39, std 11.18, range [2.01, 127.07]

Foldseek 3Di:
DLPDDLFFFWAKDDFQAADPPQWQAWALWEWFQDPQWIKIKTWTFGPHDIFIWIFQTHNDSNCSHPTDTGTEPHGFHNWYWFQAVVVRWIWIWGADDPARIWIWIDNDVNPRHPTHDTDAQEHEFDPPAPATWHQWDWADDQFKIKIWTDGLAFWIKMAIDGSVCPPDHSYHDIDTQGGDGSQQAGGAWDKADEPPPQWIKIWGWGQDPQEIAIWMWIANDPPGHTHTRARDQCRGNGALNRQNDPFFRYFARYAWHAPHRHRNRYDHSLWTKTWTWGAGPPDDAPDPSSTRIGTMMITTPPRPCVVVNVVD

CATH classification: 2.115.10.20

Solvent-accessible surface area: 12346 Å² total; per-residue (Å²): 153,43,52,23,33,126,105,5,136,3,56,29,35,67,51,18,2,103,21,88,148,61,35,41,0,0,10,11,3,5,2,0,40,42,123,52,59,29,2,0,2,0,0,16,8,20,82,112,105,58,3,0,0,1,1,42,48,9,110,75,17,87,54,0,60,122,14,88,15,52,22,15,118,89,53,0,11,3,6,4,2,0,52,0,49,70,96,137,51,23,0,0,0,0,8,118,80,87,7,43,0,2,32,5,26,11,117,41,0,37,130,23,82,40,25,45,73,30,94,48,0,0,50,2,183,27,73,123,32,88,63,18,12,10,10,3,1,0,0,0,20,136,126,53,0,1,0,0,0,0,0,25,12,0,43,0,9,39,16,43,22,51,40,64,84,0,33,39,64,23,19,101,72,36,105,75,36,26,79,65,83,109,40,58,3,32,26,0,0,15,1,1,32,3,38,75,56,145,44,28,0,0,0,0,1,0,79,13,130,87,10,21,5,0,16,0,9,33,8,128,28,0,55,19,135,11,131,85,59,7,13,50,42,96,55,1,0,0,1,97,64,19,1,59,15,90,41,1,41,5,0,1,12,1,3,0,28,4,40,61,36,23,15,35,4,21,1,26,5,36,101,2,10,0,0,0,2,0,62,36,86,130,122,142,37,105,52,95,67,63,2,24,2,39,0,0,14,0,3,16,113,59,22,86,70,44,127,132,31,97,91,90

Nearest PDB structures (foldseek):
  4n2r-assembly1_A  TM=9.943E-01  e=9.793E-63  Mycosarcoma maydis
  3wn1-assembly1_A  TM=9.953E-01  e=2.877E-51  Streptomyces coelicolor A3(2)
  6f1j-assembly1_A  TM=9.916E-01  e=1.270E-49  Talaromyces pinophilus
  4o8n-assembly1_A  TM=9.920E-01  e=7.205E-49  Streptomyces thermoviolaceus
  6cc7-assembly1_A  TM=7.589E-01  e=1.663E-44  Thermothielavioides terrestris NRRL 8126

Sequence (312 aa):
SCALPTTTYRWTSSAPLAQPPKDDGWVVSLKDFTHVPYNGQHLVYASYHDSSTKKYYGSMAFSPFKKHWADDMATATTQTGMTQQAAVAPTVFYFTTPKKLWFLVSQWGSAPFTYRRTSSTDPTKVNGWSAPPQPPLLFTGKVADSGTGPIDQTVIADDRKVYYLFFVADNGKKVYRTSMAIGDFPANFGTASEEVILSDTQAKLFEAVQVYTVAGQNQYLMIVEAQQGTTNGRYFRSFTANSSLDGEEWKKVQAGSSSESAPFAGKANSGASWTNNDVSHGDLIRSNNPDQTMTIDPCRRLQLLYQGRDKNKVPSSYDLAPYRPGLLTLYGLGLEQKLISE

Secondary structure (DSSP, 8-state):
--PPPSS--EEEPPP---PPTT--EEEEEEEEEETTEEEEEEEEE-SS-EEEEEEPPBSSGGGTTTS-EEE-SS--EEEEEEEEGGGTEEEEEEESSSSSEEEEEES-TT-TT-PPPPEEEE----SS-SS-SEEEEEEE-SSEEEEEEE-SSSEEEEEEEEGGG-SS---S--EEEEE--TTTS-EEEEEEEETTTTEEEEEEEEE-SSSEEEEEEEESSTTS--EESSEETTEESBSTTTS--SSBS--EEEEEPBSS-BTT-EE-GGG-EEEEEE-BTTS--SSGGG---EEEEEEETT-TTHHHHHT-